Protein 3BL6 (pdb70)

Foldseek 3Di:
DAEEEEEEADCLLCVVVLVQFDPWDWDDDDNKIWIWGAFLNGTYIYIHQHFFLVSLLVRLLCCCVVPVHQEYEYEAAWAFLPVVADFLAKEKEAKEFAQPDDPCVVPDQHRDDPPDDRIFGADPVLSVLLVVLCVVVVGHYDYFYEYADRDQLAAVVSSVSSCVSPVGHGTYGGYPRSSRRSCVVVVHHYMYIWGYQHNSHNCRVVSNVVRRNSRSVSSVSSVSSSSNVD

Secondary structure (DSSP, 8-state):
--EEEEEESSHHHHHHHHTT-EEEEEEEETTEEEEEEEETTEEEEEEE--SSHHHHHHHHHHHHHHH--SEEEE-SEEEE-STT--TT-EEEEEEEEESS---GGGTPPTTPPTTS-SSEE--HHHHHHHHHHHHHTT--EEEEEEEE-SS---SHHHHHHHHHH-TTEEEEESSHHHHHHHHHHHT--EEEEEEEEE-SSTTHHHHHHHHHHHHHHHHHHHHHHHHTT-

Structure (mmCIF, N/CA/C/O backbone):
data_3BL6
#
_entry.id   3BL6
#
_cell.length_a   58.250
_cell.length_b   81.670
_cell.length_c   45.460
_cell.angle_alpha   90.000
_cell.angle_beta   90.000
_cell.angle_gamma   90.000
#
_symmetry.space_group_name_H-M   'P 21 21 2'
#
loop_
_entity.id
_entity.type
_entity.pdbx_description
1 polymer "5'-methylthioadenosine nucleosidase/S-adenosylhomocysteine nucleosidase"
2 non-polymer (1S)-1-(7-amino-1H-pyrazolo[4,3-d]pyrimidin-3-yl)-1,4-anhydro-D-ribitol
3 water water
#
loop_
_atom_site.group_PDB
_atom_site.id
_atom_site.type_symbol
_atom_site.label_atom_id
_atom_site.label_alt_id
_atom_site.label_comp_id
_atom_site.label_asym_id
_atom_site.label_entity_id
_atom_site.label_seq_id
_atom_site.pdbx_PDB_ins_code
_atom_site.Cartn_x
_atom_site.Cartn_y
_atom_site.Cartn_z
_atom_site.occupancy
_atom_site.B_iso_or_equiv
_atom_site.auth_seq_id
_atom_site.auth_comp_id
_atom_site.auth_asym_id
_atom_site.auth_atom_id
_atom_site.pdbx_PDB_model_num
ATOM 1 N N . ALA A 1 1 ? 16.959 -14.234 111.507 1.00 30.76 -1 ALA A N 1
ATOM 2 C CA . ALA A 1 1 ? 16.663 -15.469 110.803 1.00 30.35 -1 ALA A CA 1
ATOM 3 C C . ALA A 1 1 ? 16.578 -15.334 109.283 1.00 28.72 -1 ALA A C 1
ATOM 4 O O . ALA A 1 1 ? 17.276 -16.032 108.571 1.00 29.43 -1 ALA A O 1
ATOM 6 N N . MET A 1 2 ? 15.746 -14.435 108.774 1.00 26.64 0 MET A N 1
ATOM 7 C CA . MET A 1 2 ? 15.685 -14.265 107.329 1.00 24.45 0 MET A CA 1
ATOM 8 C C . MET A 1 2 ? 15.412 -12.837 106.857 1.00 22.17 0 MET A C 1
ATOM 9 O O . MET A 1 2 ? 14.436 -12.229 107.250 1.00 21.70 0 MET A O 1
ATOM 14 N N . MET A 1 3 ? 16.296 -12.312 106.017 1.00 18.22 1 MET A N 1
ATOM 15 C CA . MET A 1 3 ? 16.169 -10.950 105.529 1.00 15.72 1 MET A CA 1
ATOM 16 C C . MET A 1 3 ? 16.265 -10.911 104.016 1.00 15.85 1 MET A C 1
ATOM 17 O O . MET A 1 3 ? 17.225 -11.393 103.441 1.00 15.20 1 MET A O 1
ATOM 22 N N . ILE A 1 4 ? 15.261 -10.317 103.382 1.00 14.47 2 ILE A N 1
ATOM 23 C CA . ILE A 1 4 ? 15.178 -10.292 101.935 1.00 14.22 2 ILE A CA 1
ATOM 24 C C . ILE A 1 4 ? 15.349 -8.887 101.367 1.00 12.86 2 ILE A C 1
ATOM 25 O O . ILE A 1 4 ? 14.568 -7.996 101.657 1.00 12.14 2 ILE A O 1
ATOM 30 N N . GLY A 1 5 ? 16.384 -8.707 100.562 1.00 9.81 3 GLY A N 1
ATOM 31 C CA . GLY A 1 5 ? 16.588 -7.425 99.917 1.00 10.60 3 GLY A CA 1
ATOM 32 C C . GLY A 1 5 ? 15.879 -7.398 98.571 1.00 12.23 3 GLY A C 1
ATOM 33 O O . GLY A 1 5 ? 15.919 -8.379 97.813 1.00 10.76 3 GLY A O 1
ATOM 34 N N . ILE A 1 6 ? 15.220 -6.282 98.279 1.00 10.67 4 ILE A N 1
ATOM 35 C CA . ILE A 1 6 ? 14.546 -6.113 97.006 1.00 9.91 4 ILE A CA 1
ATOM 36 C C . ILE A 1 6 ? 15.022 -4.805 96.389 1.00 10.81 4 ILE A C 1
ATOM 37 O O . ILE A 1 6 ? 14.912 -3.761 97.005 1.00 13.08 4 ILE A O 1
ATOM 42 N N . ILE A 1 7 ? 15.579 -4.887 95.188 1.00 8.85 5 ILE A N 1
ATOM 43 C CA . ILE A 1 7 ? 16.145 -3.721 94.516 1.00 8.54 5 ILE A CA 1
ATOM 44 C C . I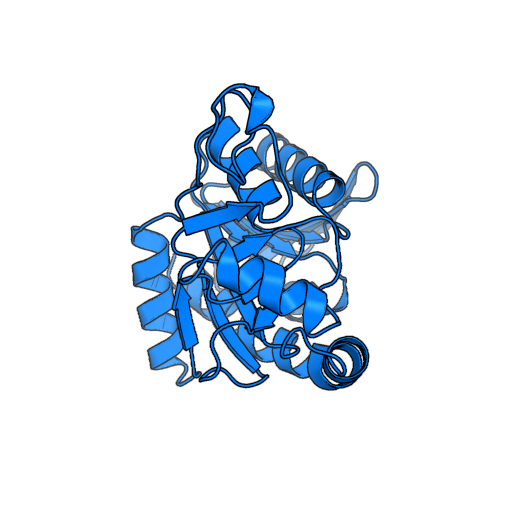LE A 1 7 ? 15.422 -3.443 93.202 1.00 10.41 5 ILE A C 1
ATOM 45 O O . ILE A 1 7 ? 15.274 -4.325 92.372 1.00 8.08 5 ILE A O 1
ATOM 50 N N . GLY A 1 8 ? 15.001 -2.195 93.030 1.00 8.08 6 GLY A N 1
ATOM 51 C CA . GLY A 1 8 ? 14.526 -1.703 91.754 1.00 9.11 6 GLY A CA 1
ATOM 52 C C . GLY A 1 8 ? 14.988 -0.274 91.503 1.00 8.24 6 GLY A C 1
ATOM 53 O O . GLY A 1 8 ? 15.299 0.447 92.440 1.00 10.26 6 GLY A O 1
ATOM 54 N N . ALA A 1 9 ? 15.033 0.118 90.236 1.00 7.98 7 ALA A N 1
ATOM 55 C CA . ALA A 1 9 ? 15.756 1.322 89.841 1.00 8.25 7 ALA A CA 1
ATOM 56 C C . ALA A 1 9 ? 14.945 2.571 90.132 1.00 10.77 7 ALA A C 1
ATOM 57 O O . ALA A 1 9 ? 15.472 3.566 90.609 1.00 11.57 7 ALA A O 1
ATOM 59 N N . MET A 1 10 ? 13.659 2.486 89.819 1.00 10.72 8 MET A N 1
ATOM 60 C CA . MET A 1 10 ? 12.792 3.641 89.711 1.00 13.68 8 MET A CA 1
ATOM 61 C C . MET A 1 10 ? 11.702 3.553 90.785 1.00 12.94 8 MET A C 1
ATOM 62 O O . MET A 1 10 ? 11.283 2.474 91.168 1.00 11.53 8 MET A O 1
ATOM 67 N N . GLU A 1 11 ? 11.255 4.705 91.262 1.00 12.01 9 GLU A N 1
ATOM 68 C CA . GLU A 1 11 ? 10.157 4.765 92.215 1.00 13.34 9 GLU A CA 1
ATOM 69 C C . GLU A 1 11 ? 8.942 3.952 91.771 1.00 12.54 9 GLU A C 1
ATOM 70 O O . GLU A 1 11 ? 8.337 3.242 92.567 1.00 11.64 9 GLU A O 1
ATOM 76 N N . GLU A 1 12 ? 8.586 4.084 90.500 1.00 12.64 10 GLU A N 1
ATOM 77 C CA . GLU A 1 12 ? 7.436 3.377 89.951 1.00 13.60 10 GLU A CA 1
ATOM 78 C C . GLU A 1 12 ? 7.590 1.864 90.040 1.00 12.52 10 GLU A C 1
ATOM 79 O O . GLU A 1 12 ? 6.599 1.144 90.111 1.00 12.81 10 GLU A O 1
ATOM 85 N N . GLU A 1 13 ? 8.832 1.386 90.047 1.00 12.63 11 GLU A N 1
ATOM 86 C CA . GLU A 1 13 ? 9.087 -0.044 90.117 1.00 12.09 11 GLU A CA 1
ATOM 87 C C . GLU A 1 13 ? 9.073 -0.602 91.538 1.00 12.52 11 GLU A C 1
ATOM 88 O O . GLU A 1 13 ? 8.947 -1.809 91.720 1.00 12.83 11 GLU A O 1
ATOM 94 N N . VAL A 1 14 ? 9.193 0.265 92.543 1.00 11.19 12 VAL A N 1
ATOM 95 C CA . VAL A 1 14 ? 9.197 -0.206 93.930 1.00 12.74 12 VAL A CA 1
ATOM 96 C C . VAL A 1 14 ? 8.013 0.270 94.769 1.00 12.07 12 VAL A C 1
ATOM 97 O O . VAL A 1 14 ? 7.802 -0.224 95.876 1.00 11.15 12 VAL A O 1
ATOM 101 N N . THR A 1 15 ? 7.233 1.208 94.239 1.00 10.34 13 THR A N 1
ATOM 102 C CA . THR A 1 15 ? 6.114 1.769 94.994 1.00 10.85 13 THR A CA 1
ATOM 103 C C . THR A 1 15 ? 5.014 0.781 95.393 1.00 10.50 13 THR A C 1
ATOM 104 O O . THR A 1 15 ? 4.469 0.870 96.502 1.00 11.68 13 THR A O 1
ATOM 108 N N . ILE A 1 16 ? 4.683 -0.163 94.557 1.00 9.53 14 ILE A N 1
ATOM 109 C CA . ILE A 1 16 ? 3.644 -1.131 94.897 1.00 10.43 14 ILE A CA 1
ATOM 110 C C . ILE A 1 16 ? 4.028 -1.949 96.130 1.00 11.21 14 ILE A C 1
ATOM 111 O O . ILE A 1 16 ? 3.225 -2.123 97.042 1.00 11.24 14 ILE A O 1
ATOM 116 N N . LEU A 1 17 ? 5.251 -2.467 96.081 1.00 10.59 15 LEU A N 1
ATOM 117 C CA . LEU A 1 17 ? 5.725 -3.285 97.197 1.00 11.05 15 LEU A CA 1
ATOM 118 C C . LEU A 1 17 ? 5.945 -2.454 98.452 1.00 11.27 15 LEU A C 1
ATOM 119 O O . LEU A 1 17 ? 5.678 -2.908 99.559 1.00 11.59 15 LEU A O 1
ATOM 124 N N . LYS A 1 18 ? 6.436 -1.233 98.277 1.00 9.44 16 LYS A N 1
ATOM 125 C CA . LYS A 1 18 ? 6.686 -0.362 99.414 1.00 9.39 16 LYS A CA 1
ATOM 126 C C . LYS A 1 18 ? 5.395 -0.083 100.173 1.00 11.92 16 LYS A C 1
ATOM 127 O O . LYS A 1 18 ? 5.380 -0.083 101.403 1.00 12.24 16 LYS A O 1
ATOM 133 N N . ASN A 1 19 ? 4.306 0.136 99.441 1.00 11.09 17 ASN A N 1
ATOM 134 C CA . ASN A 1 19 ? 3.028 0.425 100.079 1.00 12.50 17 ASN A CA 1
ATOM 135 C C . ASN A 1 19 ? 2.365 -0.794 100.708 1.00 14.84 17 ASN A C 1
ATOM 136 O O . ASN A 1 19 ? 1.307 -0.681 101.315 1.00 17.04 17 ASN A O 1
ATOM 141 N N . LYS A 1 20 ? 2.990 -1.959 100.580 1.00 13.80 18 LYS A N 1
ATOM 142 C CA . LYS A 1 20 ? 2.434 -3.167 101.173 1.00 14.23 18 LYS A CA 1
ATOM 143 C C . LYS A 1 20 ? 3.177 -3.543 102.456 1.00 15.61 18 LYS A C 1
ATOM 144 O O . LYS A 1 20 ? 2.794 -4.473 103.163 1.00 16.53 18 LYS A O 1
ATOM 150 N N . LEU A 1 21 ? 4.232 -2.800 102.767 1.00 14.51 19 LEU A N 1
ATOM 151 C CA . LEU A 1 21 ? 5.017 -3.060 103.970 1.00 14.22 19 LEU A CA 1
ATOM 152 C C . LEU A 1 21 ? 4.329 -2.566 105.237 1.00 15.26 19 LEU A C 1
ATOM 153 O O . LEU A 1 21 ? 3.598 -1.580 105.212 1.00 16.64 19 LEU A O 1
ATOM 158 N N . THR A 1 22 ? 4.561 -3.269 106.342 1.00 16.99 20 THR A N 1
ATOM 159 C CA . THR A 1 22 ? 4.058 -2.840 107.638 1.00 16.02 20 THR A CA 1
ATOM 160 C C . THR A 1 22 ? 5.367 -2.590 108.388 1.00 15.92 20 THR A C 1
ATOM 161 O O . THR A 1 22 ? 6.418 -3.057 107.956 1.00 15.94 20 THR A O 1
ATOM 165 N N . GLN A 1 23 ? 5.330 -1.862 109.488 1.00 15.42 21 GLN A N 1
ATOM 166 C CA . GLN A 1 23 ? 6.560 -1.548 110.208 1.00 16.49 21 GLN A CA 1
ATOM 167 C C . GLN A 1 23 ? 7.536 -0.731 109.363 1.00 16.44 21 GLN A C 1
ATOM 168 O O . GLN A 1 23 ? 8.743 -0.829 109.526 1.00 15.33 21 GLN A O 1
ATOM 174 N N . LEU A 1 24 ? 6.995 0.078 108.469 1.00 17.97 22 LEU A N 1
ATOM 175 C CA . LEU A 1 24 ? 7.807 0.815 107.520 1.00 18.09 22 LEU A CA 1
ATOM 176 C C . LEU A 1 24 ? 8.720 1.844 108.163 1.00 18.34 22 LEU A C 1
ATOM 177 O O . LEU A 1 24 ? 8.290 2.627 108.995 1.00 19.54 22 LEU A O 1
ATOM 182 N N . SER A 1 25 ? 9.977 1.848 107.729 1.00 16.02 23 SER A N 1
ATOM 183 C CA . SER A 1 25 ? 10.963 2.951 108.069 0.50 13.45 23 SER A CA 1
ATOM 184 C C . SER A 1 25 ? 11.688 3.303 106.831 1.00 15.65 23 SER A C 1
ATOM 185 O O . SER A 1 25 ? 12.173 2.417 106.135 1.00 15.04 23 SER A O 1
ATOM 188 N N . GLU A 1 26 ? 11.978 4.521 106.655 1.00 16.14 24 GLU A N 1
ATOM 189 C CA . GLU A 1 26 ? 12.770 4.982 105.519 1.00 17.49 24 GLU A CA 1
ATOM 190 C C . GLU A 1 26 ? 14.153 5.471 105.937 1.00 17.60 24 GLU A C 1
ATOM 191 O O . GLU A 1 26 ? 14.292 6.278 106.865 1.00 15.06 24 GLU A O 1
ATOM 197 N N . ILE A 1 27 ? 15.170 4.979 105.235 1.00 14.61 25 ILE A N 1
ATOM 198 C CA . ILE A 1 27 ? 16.561 5.335 105.498 1.00 16.71 25 ILE A CA 1
ATOM 199 C C . ILE A 1 27 ? 17.180 5.836 104.199 1.00 15.85 25 ILE A C 1
ATOM 200 O O . ILE A 1 27 ? 16.894 5.296 103.133 1.00 14.69 25 ILE A O 1
ATOM 205 N N . SER A 1 28 ? 18.023 6.859 104.291 1.00 17.68 26 SER A N 1
ATOM 206 C CA . SER A 1 28 ? 18.688 7.419 103.114 1.00 19.06 26 SER A CA 1
ATOM 207 C C . SER A 1 28 ? 20.194 7.497 103.300 1.00 18.12 26 SER A C 1
ATOM 208 O O . SER A 1 28 ? 20.680 7.982 104.318 1.00 18.22 26 SER A O 1
ATOM 211 N N . VAL A 1 29 ? 20.925 7.008 102.305 1.00 19.09 27 VAL A N 1
ATOM 212 C CA . VAL A 1 29 ? 22.455 7.033 102.398 1.00 19.14 27 VAL A CA 1
ATOM 213 C C . VAL A 1 29 ? 22.819 7.321 100.950 1.00 19.86 27 VAL A C 1
ATOM 214 O O . VAL A 1 29 ? 22.392 6.601 100.042 1.00 17.39 27 VAL A O 1
ATOM 218 N N . ALA A 1 30 ? 23.598 8.378 100.740 1.00 20.02 28 ALA A N 1
ATOM 219 C CA . ALA A 1 30 ? 23.982 8.789 99.394 1.00 20.61 28 ALA A CA 1
ATOM 220 C C . ALA A 1 30 ? 22.608 9.155 98.566 1.00 21.09 28 ALA A C 1
ATOM 221 O O . ALA A 1 30 ? 21.845 9.998 99.028 1.00 22.71 28 ALA A O 1
ATOM 223 N N . HIS A 1 31 ? 22.342 8.519 97.433 1.00 20.70 29 HIS A N 1
ATOM 224 C CA . HIS A 1 31 ? 21.099 8.810 96.718 1.00 18.84 29 HIS A CA 1
ATOM 225 C C . HIS A 1 31 ? 20.175 7.613 96.881 1.00 18.84 29 HIS A C 1
ATOM 226 O O . HIS A 1 31 ? 19.064 7.586 96.347 1.00 17.50 29 HIS A O 1
ATOM 228 N N . VAL A 1 32 ? 20.636 6.624 97.637 1.00 14.81 30 VAL A N 1
ATOM 229 C CA . VAL A 1 32 ? 19.864 5.407 97.844 1.00 13.85 30 VAL A CA 1
ATOM 230 C C . VAL A 1 32 ? 18.770 5.567 98.898 1.00 12.58 30 VAL A C 1
ATOM 231 O O . VAL A 1 32 ? 18.997 6.137 99.959 1.00 12.48 30 VAL A O 1
ATOM 235 N N . LYS A 1 33 ? 17.579 5.062 98.591 1.00 14.68 31 LYS A N 1
ATOM 236 C CA . LYS A 1 33 ? 16.476 5.117 99.537 1.00 13.68 31 LYS A CA 1
ATOM 237 C C . LYS A 1 33 ? 16.184 3.691 99.972 1.00 13.96 31 LYS A C 1
ATOM 238 O O . LYS A 1 33 ? 16.031 2.805 99.135 1.00 15.38 31 LYS A O 1
ATOM 240 N N . PHE A 1 34 ? 16.137 3.464 101.280 1.00 13.26 32 PHE A N 1
ATOM 241 C CA . PHE A 1 34 ? 15.833 2.142 101.795 1.00 13.30 32 PHE A CA 1
ATOM 242 C C . PHE A 1 34 ? 14.519 2.208 102.564 1.00 12.48 32 PHE A C 1
ATOM 243 O O . PHE A 1 34 ? 14.246 3.185 103.260 1.00 14.53 32 PHE A O 1
ATOM 251 N N . TYR A 1 35 ? 13.710 1.166 102.426 1.00 12.51 33 TYR A N 1
ATOM 252 C CA . TYR A 1 35 ? 12.443 1.067 103.140 1.00 12.36 33 TYR A CA 1
ATOM 253 C C . TYR A 1 35 ? 12.476 -0.289 103.822 1.00 13.36 33 TYR A C 1
ATOM 254 O O . TYR A 1 35 ? 12.389 -1.318 103.153 1.00 12.67 33 TYR A O 1
ATOM 263 N N . THR A 1 36 ? 12.630 -0.294 105.143 1.00 11.99 34 THR A N 1
ATOM 264 C CA . THR A 1 36 ? 12.670 -1.541 105.897 1.00 13.32 34 THR A CA 1
ATOM 265 C C . THR A 1 36 ? 11.266 -1.849 106.411 1.00 13.43 34 THR A C 1
ATOM 266 O O . THR A 1 36 ? 10.477 -0.941 106.669 1.00 13.28 34 THR A O 1
ATOM 270 N N . GLY A 1 37 ? 10.955 -3.129 106.570 1.00 13.09 35 GLY A N 1
ATOM 271 C CA . GLY A 1 37 ? 9.641 -3.490 107.054 1.00 12.92 35 GLY A CA 1
ATOM 272 C C . GLY A 1 37 ? 9.327 -4.956 106.868 1.00 14.18 35 GLY A C 1
ATOM 273 O O . GLY A 1 37 ? 10.225 -5.778 106.663 1.00 14.40 35 GLY A O 1
ATOM 274 N N . ILE A 1 38 ? 8.039 -5.282 106.934 1.00 13.40 36 ILE A N 1
ATOM 275 C CA . ILE A 1 38 ? 7.589 -6.657 106.790 1.00 13.11 36 ILE A CA 1
ATOM 276 C C . ILE A 1 38 ? 6.694 -6.816 105.564 1.00 12.71 36 ILE A C 1
ATOM 277 O O . ILE A 1 38 ? 5.825 -5.982 105.306 1.00 13.96 36 ILE A O 1
ATOM 282 N N . LEU A 1 39 ? 6.911 -7.892 104.816 1.00 12.61 37 LEU A N 1
ATOM 283 C CA . LEU A 1 39 ? 6.110 -8.182 103.630 1.00 13.27 37 LEU A CA 1
ATOM 284 C C . LEU A 1 39 ? 5.736 -9.658 103.684 1.00 14.85 37 LEU A C 1
ATOM 285 O O . LEU A 1 39 ? 6.611 -10.524 103.708 1.00 14.27 37 LEU A O 1
ATOM 290 N N . LYS A 1 40 ? 4.438 -9.942 103.711 1.00 16.19 38 LYS A N 1
ATOM 291 C CA . LYS A 1 40 ? 3.961 -11.319 103.780 1.00 18.70 38 LYS A CA 1
ATOM 292 C C . LYS A 1 40 ? 4.661 -12.069 104.914 1.00 17.43 38 LYS A C 1
ATOM 293 O O . LYS A 1 40 ? 5.154 -13.182 104.723 1.00 16.64 38 LYS A O 1
ATOM 299 N N . ASP A 1 41 ? 4.716 -11.443 106.086 1.00 18.86 39 ASP A N 1
ATOM 300 C CA . ASP A 1 41 ? 5.336 -12.043 107.264 1.00 20.95 39 ASP A CA 1
ATOM 301 C C . ASP A 1 41 ? 6.830 -12.326 107.082 1.00 21.07 39 ASP A C 1
ATOM 302 O O . ASP A 1 41 ? 7.354 -13.264 107.679 1.00 20.82 39 ASP A O 1
ATOM 307 N N . ARG A 1 42 ? 7.510 -11.524 106.263 1.00 18.94 40 ARG A N 1
ATOM 308 C CA . ARG A 1 42 ? 8.943 -11.702 106.029 1.00 17.76 40 ARG A CA 1
ATOM 309 C C . ARG A 1 42 ? 9.632 -10.351 106.136 1.00 15.24 40 ARG A C 1
ATOM 310 O O . ARG A 1 42 ? 9.088 -9.333 105.714 1.00 13.91 40 ARG A O 1
ATOM 318 N N . GLU A 1 43 ? 10.839 -10.346 106.698 1.00 14.60 41 GLU A N 1
ATOM 319 C CA . GLU A 1 43 ? 11.603 -9.114 106.818 1.00 14.41 41 GLU A CA 1
ATOM 320 C C . GLU A 1 43 ? 12.188 -8.791 105.455 1.00 14.89 41 GLU A C 1
ATOM 321 O O . GLU A 1 43 ? 12.770 -9.662 104.794 1.00 14.83 41 GLU A O 1
ATOM 327 N N . VAL A 1 44 ? 12.053 -7.539 105.045 1.00 10.81 42 VAL A N 1
ATOM 328 C CA . VAL A 1 44 ? 12.587 -7.113 103.764 1.00 12.61 42 VAL A CA 1
ATOM 329 C C . VAL A 1 44 ? 13.097 -5.685 103.852 1.00 11.31 42 VAL A C 1
ATOM 330 O O . VAL A 1 44 ? 12.754 -4.937 104.765 1.00 11.74 42 VAL A O 1
ATOM 334 N N . VAL A 1 45 ? 13.942 -5.328 102.900 1.00 11.66 43 VAL A N 1
ATOM 335 C CA . VAL A 1 45 ? 14.442 -3.976 102.798 1.00 12.67 43 VAL A CA 1
ATOM 336 C C . VAL A 1 45 ? 14.317 -3.699 101.312 1.00 12.64 43 VAL A C 1
ATOM 337 O O . VAL A 1 45 ? 14.983 -4.340 100.497 1.00 10.71 43 VAL A O 1
ATOM 341 N N . ILE A 1 46 ? 13.482 -2.843 100.976 1.00 12.84 44 ILE A N 1
ATOM 342 C CA . ILE A 1 46 ? 13.282 -2.441 99.594 1.00 14.02 44 ILE A CA 1
ATOM 343 C C . ILE A 1 46 ? 14.194 -1.251 99.341 1.00 12.92 44 ILE A C 1
ATOM 344 O O . ILE A 1 46 ? 14.228 -0.289 100.117 1.00 12.95 44 ILE A O 1
ATOM 349 N N . THR A 1 47 ? 14.855 -1.397 98.162 1.00 13.27 45 THR A N 1
ATOM 350 C CA . THR A 1 47 ? 15.846 -0.414 97.759 1.00 12.52 45 THR A CA 1
ATOM 351 C C . THR A 1 47 ? 15.595 0.207 96.385 1.00 12.27 45 THR A C 1
ATOM 352 O O . THR A 1 47 ? 15.428 -0.505 95.401 1.00 10.87 45 THR A O 1
ATOM 356 N N . GLN A 1 48 ? 15.576 1.534 96.321 1.00 10.45 46 GLN A N 1
ATOM 357 C CA . GLN A 1 48 ? 15.418 2.224 95.046 1.00 11.90 46 GLN A CA 1
ATOM 358 C C . GLN A 1 48 ? 16.856 2.591 94.694 1.00 12.91 46 GLN A C 1
ATOM 359 O O . GLN A 1 48 ? 17.463 3.452 95.336 1.00 12.84 46 GLN A O 1
ATOM 365 N N . SER A 1 49 ? 17.395 1.936 93.672 1.00 9.89 47 SER A N 1
ATOM 366 C CA . SER A 1 49 ? 18.794 2.114 93.290 1.00 9.76 47 SER A CA 1
ATOM 367 C C . SER A 1 49 ? 19.219 3.218 92.333 1.00 8.84 47 SER A C 1
ATOM 368 O O . SER A 1 49 ? 20.370 3.656 92.373 1.00 10.99 47 SER A O 1
ATOM 371 N N . GLY A 1 50 ? 18.317 3.665 91.473 1.00 8.51 48 GLY A N 1
ATOM 372 C CA . GLY A 1 50 ? 18.722 4.635 90.480 1.00 8.92 48 GLY A CA 1
ATOM 373 C C . GLY A 1 50 ? 19.039 3.749 89.287 1.00 9.23 48 GLY A C 1
ATOM 374 O O . GLY A 1 50 ? 19.107 2.517 89.432 1.00 8.08 48 GLY A O 1
ATOM 375 N N . ILE A 1 51 ? 19.259 4.352 88.123 1.00 8.37 49 ILE A N 1
ATOM 376 C CA . ILE A 1 51 ? 19.508 3.599 86.893 1.00 7.94 49 ILE A CA 1
ATOM 377 C C . ILE A 1 51 ? 20.971 3.368 86.518 1.00 9.46 49 ILE A C 1
ATOM 378 O O . ILE A 1 51 ? 21.841 4.187 86.828 1.00 8.02 49 ILE A O 1
ATOM 383 N N . GLY A 1 52 ? 21.229 2.243 85.849 1.00 7.21 50 GLY 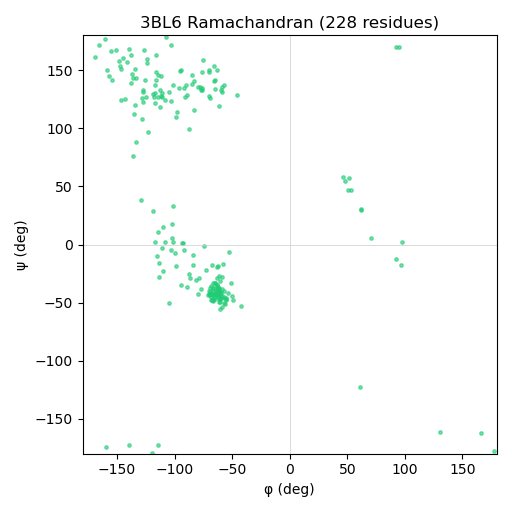A N 1
ATOM 384 C CA . GLY A 1 52 ? 22.576 1.927 85.402 1.00 6.98 50 GLY A CA 1
ATOM 385 C C . GLY A 1 52 ? 23.457 1.097 86.321 1.00 6.77 50 GLY A C 1
ATOM 386 O O . GLY A 1 52 ? 23.144 0.886 87.496 1.00 6.52 50 GLY A O 1
ATOM 387 N N . LYS A 1 53 ? 24.591 0.661 85.777 1.00 6.26 51 LYS A N 1
ATOM 388 C CA . LYS A 1 53 ? 25.540 -0.193 86.486 1.00 5.82 51 LYS A CA 1
ATOM 389 C C . LYS A 1 53 ? 26.077 0.334 87.809 1.00 5.61 51 LYS A C 1
ATOM 390 O O . LYS A 1 53 ? 26.051 -0.367 88.823 1.00 6.21 51 LYS A O 1
ATOM 396 N N . VAL A 1 54 ? 26.577 1.564 87.795 1.00 3.25 52 VAL A N 1
ATOM 397 C CA . VAL A 1 54 ? 27.167 2.134 88.998 1.00 4.14 52 VAL A CA 1
ATOM 398 C C . VAL A 1 54 ? 26.131 2.415 90.083 1.00 4.95 52 VAL A C 1
ATOM 399 O O . VAL A 1 54 ? 26.372 2.118 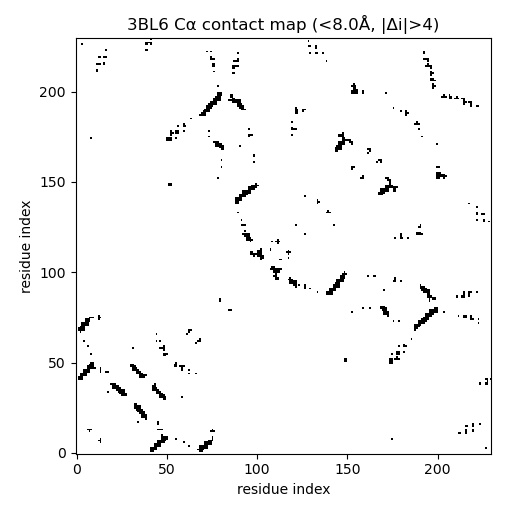91.258 1.00 6.26 52 VAL A O 1
ATOM 403 N N . ASN A 1 55 ? 24.976 2.966 89.715 1.00 5.68 53 ASN A N 1
ATOM 404 C CA . ASN A 1 55 ? 23.958 3.223 90.735 1.00 6.35 53 ASN A CA 1
ATOM 405 C C . ASN A 1 55 ? 23.530 1.900 91.368 1.00 7.25 53 ASN A C 1
ATOM 406 O O . ASN A 1 55 ? 23.346 1.815 92.587 1.00 6.92 53 ASN A O 1
ATOM 411 N N . ALA A 1 56 ? 23.393 0.867 90.541 1.00 5.86 54 ALA A N 1
ATOM 412 C CA . ALA A 1 56 ? 23.001 -0.456 91.033 1.00 7.30 54 ALA A CA 1
ATOM 413 C C . ALA A 1 56 ? 24.061 -1.036 91.960 1.00 7.44 54 ALA A C 1
ATOM 414 O O . ALA A 1 56 ? 23.731 -1.617 92.990 1.00 7.30 54 ALA A O 1
ATOM 416 N N . ALA A 1 57 ? 25.332 -0.885 91.590 1.00 7.63 55 ALA A N 1
ATOM 417 C CA . ALA A 1 57 ? 26.433 -1.401 92.405 1.00 7.97 55 ALA A CA 1
ATOM 418 C C . ALA A 1 57 ? 26.509 -0.694 93.755 1.00 8.52 55 ALA A C 1
ATOM 419 O O . ALA A 1 57 ? 26.682 -1.333 94.789 1.00 7.44 55 ALA A O 1
ATOM 421 N N . ILE A 1 58 ? 26.403 0.557 93.753 1.00 7.27 56 ILE A N 1
ATOM 422 C CA . ILE A 1 58 ? 26.415 1.340 94.980 1.00 7.88 56 ILE A CA 1
ATOM 423 C C . ILE A 1 58 ? 25.277 0.882 95.884 1.00 7.29 56 ILE A C 1
ATOM 424 O O . ILE A 1 58 ? 25.484 0.606 97.064 1.00 6.51 56 ILE A O 1
ATOM 429 N N . SER A 1 59 ? 24.092 0.883 95.340 1.00 5.96 57 SER A N 1
ATOM 430 C CA . SER A 1 59 ? 22.915 0.468 96.100 1.00 6.76 57 SER A CA 1
ATOM 431 C C . SER A 1 59 ? 23.033 -0.943 96.652 1.00 4.61 57 SER A C 1
ATOM 432 O O . SER A 1 59 ? 22.708 -1.190 97.812 1.00 6.15 57 SER A O 1
ATOM 435 N N . THR A 1 60 ? 23.495 -1.877 95.831 1.00 4.47 58 THR A N 1
ATOM 436 C CA . THR A 1 60 ? 23.631 -3.255 96.300 1.00 6.71 58 THR A CA 1
ATOM 437 C C . THR A 1 60 ? 24.713 -3.386 97.378 1.00 7.39 58 THR A C 1
ATOM 438 O O . THR A 1 60 ? 24.535 -4.112 98.349 1.00 7.02 58 THR A O 1
ATOM 442 N N . THR A 1 61 ? 25.823 -2.675 97.207 1.00 7.23 59 THR A N 1
ATOM 443 C CA . THR A 1 61 ? 26.911 -2.709 98.179 1.00 6.85 59 THR A CA 1
ATOM 444 C C . THR A 1 61 ? 26.407 -2.215 99.544 1.00 8.69 59 THR A C 1
ATOM 445 O O . THR A 1 61 ? 26.658 -2.847 100.572 1.00 9.35 59 THR A O 1
ATOM 449 N N . LEU A 1 62 ? 25.783 -0.957 99.778 1.00 8.53 60 LEU A N 1
ATOM 450 C CA . LEU A 1 62 ? 25.118 -0.550 101.010 1.00 9.67 60 LEU A CA 1
ATOM 451 C C . LEU A 1 62 ? 24.027 -1.539 101.402 1.00 9.55 60 LEU A C 1
ATOM 452 O O . LEU A 1 62 ? 23.815 -1.886 102.587 1.00 13.00 60 LEU A O 1
ATOM 457 N N . LEU A 1 63 ? 23.190 -1.971 100.562 1.00 8.16 61 LEU A N 1
ATOM 458 C CA . LEU A 1 63 ? 22.146 -2.860 101.062 1.00 8.04 61 LEU A CA 1
ATOM 459 C C . LEU A 1 63 ? 22.766 -4.059 101.786 1.00 9.82 61 LEU A C 1
ATOM 460 O O . LEU A 1 63 ? 22.340 -4.432 102.882 1.00 8.46 61 LEU A O 1
ATOM 465 N N . ILE A 1 64 ? 23.776 -4.669 101.171 1.00 7.81 62 ILE A N 1
ATOM 466 C CA . ILE A 1 64 ? 24.426 -5.828 101.777 1.00 8.38 62 ILE A CA 1
ATOM 467 C C . ILE A 1 64 ? 25.185 -5.439 103.044 1.00 10.76 62 ILE A C 1
ATOM 468 O O . ILE A 1 64 ? 25.050 -6.085 104.087 1.00 13.22 62 ILE A O 1
ATOM 473 N N . ASN A 1 65 ? 25.864 -4.311 102.936 1.00 12.55 63 ASN A N 1
ATOM 474 C CA . ASN A 1 65 ? 26.797 -3.969 104.004 1.00 16.43 63 ASN A CA 1
ATOM 475 C C . ASN A 1 65 ? 26.087 -3.395 105.226 1.00 17.70 63 ASN A C 1
ATOM 476 O O . ASN A 1 65 ? 26.349 -3.719 106.381 1.00 19.02 63 ASN A O 1
ATOM 481 N N . LYS A 1 66 ? 24.868 -2.707 105.024 1.00 14.11 64 LYS A N 1
ATOM 482 C CA . LYS A 1 66 ? 24.034 -2.191 106.111 1.00 13.07 64 LYS A CA 1
ATOM 483 C C . LYS A 1 66 ? 22.982 -3.148 106.669 1.00 13.46 64 LYS A C 1
ATOM 484 O O . LYS A 1 66 ? 22.729 -3.161 107.874 1.00 14.40 64 LYS A O 1
ATOM 490 N N . PHE A 1 67 ? 22.375 -3.955 105.808 1.00 10.14 65 PHE A N 1
ATOM 491 C CA . PHE A 1 67 ? 21.304 -4.831 106.260 1.00 11.45 65 PHE A CA 1
ATOM 492 C C . PHE A 1 67 ? 21.538 -6.337 106.289 1.00 12.51 65 PHE A C 1
ATOM 493 O O . PHE A 1 67 ? 20.663 -7.086 106.729 1.00 14.32 65 PHE A O 1
ATOM 501 N N . LYS A 1 68 ? 22.703 -6.781 105.830 1.00 12.65 66 LYS A N 1
ATOM 502 C CA . LYS A 1 68 ? 23.041 -8.213 105.839 1.00 13.83 66 LYS A CA 1
ATOM 503 C C . LYS A 1 68 ? 21.922 -9.117 105.308 1.00 14.23 66 LYS A C 1
ATOM 504 O O . LYS A 1 68 ? 21.460 -10.031 106.004 1.00 14.15 66 LYS A O 1
ATOM 510 N N . PRO A 1 69 ? 21.477 -8.892 104.063 1.00 12.55 67 PRO A N 1
ATOM 511 C CA . PRO A 1 69 ? 20.409 -9.730 103.515 1.00 12.09 67 PRO A CA 1
ATOM 512 C C . PRO A 1 69 ? 20.863 -11.156 103.218 1.00 12.19 67 PRO A C 1
ATOM 513 O O . PRO A 1 69 ? 22.032 -11.394 102.903 1.00 12.92 67 PRO A O 1
ATOM 517 N N . ASP A 1 70 ? 19.929 -12.098 103.315 1.00 11.78 68 ASP A N 1
ATOM 518 C CA . ASP A 1 70 ? 20.216 -13.501 103.046 1.00 11.51 68 ASP A CA 1
ATOM 519 C C . ASP A 1 70 ? 20.060 -13.802 101.561 1.00 12.20 68 ASP A C 1
ATOM 520 O O . ASP A 1 70 ? 20.725 -14.688 101.017 1.00 11.85 68 ASP A O 1
ATOM 525 N N . VAL A 1 71 ? 19.188 -13.039 100.912 1.00 10.57 69 VAL A N 1
ATOM 526 C CA . VAL A 1 71 ? 18.928 -13.180 99.489 1.00 11.19 69 VAL A CA 1
ATOM 527 C C . VAL A 1 71 ? 18.588 -11.803 98.937 1.00 10.07 69 VAL A C 1
ATOM 528 O O . VAL A 1 71 ? 18.115 -10.930 99.669 1.00 9.66 69 VAL A O 1
ATOM 532 N N . ILE A 1 72 ? 18.839 -11.614 97.650 1.00 8.82 70 ILE A N 1
ATOM 533 C CA . ILE A 1 72 ? 18.525 -10.352 96.996 1.00 7.09 70 ILE A CA 1
ATOM 534 C C . ILE A 1 72 ? 17.687 -10.614 95.745 1.00 7.25 70 ILE A C 1
ATOM 535 O O . ILE A 1 72 ? 17.991 -11.508 94.954 1.00 7.86 70 ILE A O 1
ATOM 540 N N . ILE A 1 73 ? 16.613 -9.845 95.592 1.00 6.77 71 ILE A N 1
ATOM 541 C CA . ILE A 1 73 ? 15.725 -9.967 94.439 1.00 7.08 71 ILE A CA 1
ATOM 542 C C . ILE A 1 73 ? 15.755 -8.641 93.685 1.00 7.17 71 ILE A C 1
ATOM 543 O O . ILE A 1 73 ? 15.540 -7.588 94.278 1.00 6.71 71 ILE A O 1
ATOM 548 N N . ASN A 1 74 ? 16.040 -8.696 92.387 1.00 7.03 72 ASN A N 1
ATOM 549 C CA . ASN A 1 74 ? 16.071 -7.495 91.549 1.00 7.77 72 ASN A CA 1
ATOM 550 C C . ASN A 1 74 ? 14.785 -7.463 90.730 1.00 7.06 72 ASN A C 1
ATOM 551 O O . ASN A 1 74 ? 14.484 -8.414 90.014 1.00 7.96 72 ASN A O 1
ATOM 556 N N . THR A 1 75 ? 14.021 -6.382 90.836 1.00 7.65 73 THR A N 1
ATOM 557 C CA . THR A 1 75 ? 12.793 -6.287 90.061 1.00 10.31 73 THR A CA 1
ATOM 558 C C . THR A 1 75 ? 12.867 -5.066 89.141 1.00 8.51 73 THR A C 1
ATOM 559 O O . THR A 1 75 ? 13.881 -4.378 89.116 1.00 10.77 73 THR A O 1
ATOM 563 N N . GLY A 1 76 ? 11.819 -4.824 88.362 1.00 9.46 74 GLY A N 1
ATOM 564 C CA . GLY A 1 76 ? 11.824 -3.702 87.439 1.00 9.87 74 GLY A CA 1
ATOM 565 C C . GLY A 1 76 ? 11.411 -4.148 86.046 1.00 8.54 74 GLY A C 1
ATOM 566 O O . GLY A 1 76 ? 10.824 -5.212 85.895 1.00 7.49 74 GLY A O 1
ATOM 567 N N . SER A 1 77 ? 11.719 -3.348 85.026 1.00 8.88 75 SER A N 1
ATOM 568 C CA . SER A 1 77 ? 11.351 -3.696 83.654 1.00 9.56 75 SER A CA 1
ATOM 569 C C . SER A 1 77 ? 12.558 -4.128 82.821 1.00 10.24 75 SER A C 1
ATOM 570 O O . SER A 1 77 ? 13.685 -4.130 83.303 1.00 10.72 75 SER A O 1
ATOM 573 N N . ALA A 1 78 ? 12.309 -4.494 81.567 1.00 9.46 76 ALA A N 1
ATOM 574 C CA . ALA A 1 78 ? 13.371 -4.899 80.656 1.00 7.16 76 ALA A CA 1
ATOM 575 C C . ALA A 1 78 ? 12.802 -4.983 79.243 1.00 7.77 76 ALA A C 1
ATOM 576 O O . ALA A 1 78 ? 11.588 -5.059 79.064 1.00 7.03 76 ALA A O 1
ATOM 578 N N . GLY A 1 79 ? 13.687 -4.965 78.248 1.00 6.35 77 GLY A N 1
ATOM 579 C CA . GLY A 1 79 ? 13.256 -5.070 76.865 1.00 7.44 77 GLY A CA 1
ATOM 580 C C . GLY A 1 79 ? 13.369 -6.522 76.433 1.00 6.69 77 GLY A C 1
ATOM 581 O O . GLY A 1 79 ? 14.375 -7.173 76.700 1.00 8.45 77 GLY A O 1
ATOM 582 N N . ALA A 1 80 ? 12.342 -7.038 75.769 1.00 5.74 78 ALA A N 1
ATOM 583 C CA . ALA A 1 80 ? 12.354 -8.428 75.329 1.00 6.26 78 ALA A CA 1
ATOM 584 C C . ALA A 1 80 ? 13.193 -8.644 74.075 1.00 7.78 78 ALA A C 1
ATOM 585 O O . ALA A 1 80 ? 13.119 -7.856 73.130 1.00 10.06 78 ALA A O 1
ATOM 587 N N . LEU A 1 81 ? 13.994 -9.711 74.083 1.00 7.02 79 LEU A N 1
ATOM 588 C CA . LEU A 1 81 ? 14.825 -10.079 72.941 1.00 8.35 79 LEU A CA 1
ATOM 589 C C . LEU A 1 81 ? 14.248 -11.371 72.340 1.00 11.66 79 LEU A C 1
ATOM 590 O O . LEU A 1 81 ? 14.473 -11.680 71.168 1.00 13.78 79 LEU A O 1
ATOM 595 N N . ASP A 1 82 ? 13.514 -12.124 73.160 1.00 12.65 80 ASP A N 1
ATOM 596 C CA . ASP A 1 82 ? 12.869 -13.364 72.715 1.00 12.50 80 ASP A CA 1
ATOM 597 C C . ASP A 1 82 ? 11.549 -12.945 72.056 1.00 12.78 80 ASP A C 1
ATOM 598 O O . ASP A 1 82 ? 10.674 -12.408 72.723 1.00 11.01 80 ASP A O 1
ATOM 603 N N . GLU A 1 83 ? 11.402 -13.194 70.757 1.00 12.99 81 GLU A N 1
ATOM 604 C CA . GLU A 1 83 ? 10.188 -12.799 70.039 1.00 14.31 81 GLU A CA 1
ATOM 605 C C . GLU A 1 83 ? 8.853 -13.346 70.548 1.00 13.65 81 GLU A C 1
ATOM 606 O O . GLU A 1 83 ? 7.799 -12.806 70.210 1.00 14.01 81 GLU A O 1
ATOM 612 N N . SER A 1 84 ? 8.882 -14.387 71.373 1.00 13.18 82 SER A N 1
ATOM 613 C CA . SER A 1 84 ? 7.632 -14.951 71.882 1.00 13.46 82 SER A CA 1
ATOM 614 C C . SER A 1 84 ? 7.110 -14.201 73.103 1.00 13.36 82 SER A C 1
ATOM 615 O O . SER A 1 84 ? 5.990 -14.439 73.549 1.00 13.50 82 SER A O 1
ATOM 618 N N . LEU A 1 85 ? 7.917 -13.286 73.636 1.00 12.26 83 LEU A N 1
ATOM 619 C CA . LEU A 1 85 ? 7.521 -12.517 74.814 1.00 12.48 83 LEU A CA 1
ATOM 620 C C . LEU A 1 85 ? 6.687 -11.282 74.486 1.00 12.76 83 LEU A C 1
ATOM 621 O O . LEU A 1 85 ? 6.897 -10.639 73.461 1.00 14.09 83 LEU A O 1
ATOM 626 N N . ASN A 1 86 ? 5.749 -10.955 75.375 1.00 10.75 84 ASN A N 1
ATOM 627 C CA . ASN A 1 86 ? 4.871 -9.801 75.206 1.00 10.54 84 ASN A CA 1
ATOM 628 C C . ASN A 1 86 ? 4.988 -8.879 76.419 1.00 10.12 84 ASN A C 1
ATOM 629 O O . ASN A 1 86 ? 5.413 -9.310 77.486 1.00 10.41 84 ASN A O 1
ATOM 634 N N . VAL A 1 87 ? 4.607 -7.614 76.261 1.00 9.64 85 VAL A N 1
ATOM 635 C CA . VAL A 1 87 ? 4.689 -6.679 77.376 1.00 11.46 85 VAL A CA 1
ATOM 636 C C . VAL A 1 87 ? 3.889 -7.219 78.556 1.00 11.72 85 VAL A C 1
ATOM 637 O O . VAL A 1 87 ? 2.787 -7.760 78.391 1.00 12.55 85 VAL A O 1
ATOM 641 N N . GLY A 1 88 ? 4.464 -7.095 79.746 1.00 9.60 86 GLY A N 1
ATOM 642 C CA . GLY A 1 88 ? 3.799 -7.587 80.936 1.00 8.25 86 GLY A CA 1
ATOM 643 C C . GLY A 1 88 ? 4.272 -8.975 81.337 1.00 9.36 86 GLY A C 1
ATOM 644 O O . GLY A 1 88 ? 4.056 -9.389 82.473 1.00 8.79 86 GLY A O 1
ATOM 645 N N . ASP A 1 89 ? 4.908 -9.699 80.418 1.00 7.05 87 ASP A N 1
ATOM 646 C CA . ASP A 1 89 ? 5.393 -11.045 80.725 1.00 7.95 87 ASP A CA 1
ATOM 647 C C . ASP A 1 89 ? 6.483 -10.950 81.784 1.00 7.73 87 ASP A C 1
ATOM 648 O O . ASP A 1 89 ? 7.300 -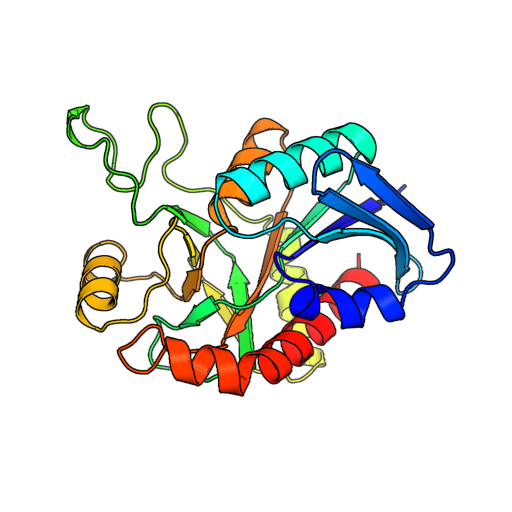10.019 81.769 1.00 9.06 87 ASP A O 1
ATOM 653 N N . VAL A 1 90 ? 6.488 -11.903 82.709 1.00 6.48 88 VAL A N 1
ATOM 654 C CA . VAL A 1 90 ? 7.481 -11.911 83.764 1.00 6.31 88 VAL A CA 1
ATOM 655 C C . VAL A 1 90 ? 8.786 -12.553 83.289 1.00 7.71 88 VAL A C 1
ATOM 656 O O . VAL A 1 90 ? 8.777 -13.547 82.554 1.00 8.61 88 VAL A O 1
ATOM 660 N N . LEU A 1 91 ? 9.903 -11.964 83.714 1.00 7.23 89 LEU A N 1
ATOM 661 C CA . LEU A 1 91 ? 11.237 -12.416 83.327 1.00 7.02 89 LEU A CA 1
ATOM 662 C C . LEU A 1 91 ? 12.047 -12.891 84.530 1.00 7.58 89 LEU A C 1
ATOM 663 O O . LEU A 1 91 ? 12.315 -12.119 85.445 1.00 8.75 89 LEU A O 1
ATOM 668 N N . ILE A 1 92 ? 12.458 -14.157 84.417 1.00 6.95 90 ILE A N 1
ATOM 669 C CA . ILE A 1 92 ? 13.197 -14.746 85.525 1.00 7.19 90 ILE A CA 1
ATOM 670 C C . ILE A 1 92 ? 14.621 -15.040 85.071 1.00 6.99 90 ILE A C 1
ATOM 671 O O . ILE A 1 92 ? 14.834 -15.737 84.083 1.00 8.82 90 ILE A O 1
ATOM 676 N N . SER A 1 93 ? 15.603 -14.544 85.819 1.00 7.88 91 SER A N 1
ATOM 677 C CA . SER A 1 93 ? 16.996 -14.751 85.446 1.00 7.97 91 SER A CA 1
ATOM 678 C C . SER A 1 93 ? 17.528 -16.156 85.733 1.00 8.75 91 SER A C 1
ATOM 679 O O . SER A 1 93 ? 17.337 -16.693 86.805 1.00 7.98 91 SER A O 1
ATOM 682 N N . ASP A 1 94 ? 18.204 -16.724 84.744 1.00 8.60 92 ASP A N 1
ATOM 683 C CA . ASP A 1 94 ? 19.109 -17.837 84.947 1.00 8.70 92 ASP A CA 1
ATOM 684 C C . ASP A 1 94 ? 20.629 -17.698 84.920 1.00 9.60 92 ASP A C 1
ATOM 685 O O . ASP A 1 94 ? 21.315 -18.273 85.749 1.00 12.12 92 ASP A O 1
ATOM 690 N N . ASP A 1 95 ? 21.199 -17.075 83.909 1.00 9.40 93 ASP A N 1
ATOM 691 C CA . ASP A 1 95 ? 22.476 -16.413 84.101 1.00 8.20 93 ASP A CA 1
ATOM 692 C C . ASP A 1 95 ? 22.336 -14.984 83.628 1.00 7.78 93 ASP A C 1
ATOM 693 O O . ASP A 1 95 ? 21.358 -14.638 82.992 1.00 7.04 93 ASP A O 1
ATOM 698 N N . VAL A 1 96 ? 23.317 -14.164 83.964 1.00 5.97 94 VAL A N 1
ATOM 699 C CA . VAL A 1 96 ? 23.297 -12.781 83.482 1.00 6.90 94 VAL A CA 1
ATOM 700 C C . VAL A 1 96 ? 24.708 -12.417 83.028 1.00 5.18 94 VAL A C 1
ATOM 701 O O . VAL A 1 96 ? 25.684 -12.908 83.584 1.00 7.65 94 VAL A O 1
ATOM 705 N N . LYS A 1 97 ? 24.804 -11.576 82.000 1.00 7.53 95 LYS A N 1
ATOM 706 C CA . LYS A 1 97 ? 26.090 -11.162 81.437 1.00 6.95 95 LYS A CA 1
ATOM 707 C C . LYS A 1 97 ? 25.967 -9.745 80.901 1.00 7.46 95 LYS A C 1
ATOM 708 O O . LYS A 1 97 ? 24.867 -9.284 80.601 1.00 6.77 95 LYS A O 1
ATOM 714 N N . TYR A 1 98 ? 27.098 -9.062 80.775 1.00 6.24 96 TYR A N 1
ATOM 715 C CA . TYR A 1 98 ? 27.101 -7.713 80.209 1.00 6.42 96 TYR A CA 1
ATOM 716 C C . TYR A 1 98 ? 27.157 -7.866 78.692 1.00 7.76 96 TYR A C 1
ATOM 717 O O . TYR A 1 98 ? 27.897 -8.701 78.186 1.00 8.63 96 TYR A O 1
ATOM 726 N N . HIS A 1 99 ? 26.386 -7.069 77.960 1.00 7.20 97 HIS A N 1
ATOM 727 C CA . HIS A 1 99 ? 26.431 -7.163 76.509 1.00 7.06 97 HIS A CA 1
ATOM 728 C C . HIS A 1 99 ? 27.314 -6.051 75.927 1.00 7.92 97 HIS A C 1
ATOM 729 O O . HIS A 1 99 ? 27.611 -6.044 74.734 1.00 10.20 97 HIS A O 1
ATOM 736 N N . ASP A 1 100 ? 27.749 -5.128 76.781 1.00 8.67 98 ASP A N 1
ATOM 737 C CA . ASP A 1 100 ? 28.550 -3.990 76.338 1.00 10.16 98 ASP A CA 1
ATOM 738 C C . ASP A 1 100 ? 29.980 -3.944 76.864 1.00 12.07 98 ASP A C 1
ATOM 739 O O . ASP A 1 100 ? 30.661 -2.932 76.704 1.00 14.07 98 ASP A O 1
ATOM 744 N N . ALA A 1 101 ? 30.440 -5.027 77.487 1.00 8.92 99 ALA A N 1
ATOM 745 C CA . ALA A 1 101 ? 31.797 -5.071 78.025 1.00 8.70 99 ALA A CA 1
ATOM 746 C C . ALA A 1 101 ? 32.744 -5.782 77.056 1.00 10.29 99 ALA A C 1
ATOM 747 O O . ALA A 1 101 ? 32.604 -6.981 76.825 1.00 11.19 99 ALA A O 1
ATOM 749 N N . ASP A 1 102 ? 33.714 -5.051 76.503 1.00 9.16 100 ASP A N 1
ATOM 750 C CA . ASP A 1 102 ? 34.649 -5.642 75.550 1.00 10.26 100 ASP A CA 1
ATOM 751 C C . ASP A 1 102 ? 36.129 -5.529 75.918 1.00 9.66 100 ASP A C 1
ATOM 752 O O . ASP A 1 102 ? 36.774 -4.509 75.661 1.00 9.96 100 ASP A O 1
ATOM 757 N N . ALA A 1 103 ? 36.652 -6.596 76.516 1.00 8.24 101 ALA A N 1
ATOM 758 C CA . ALA A 1 103 ? 38.056 -6.675 76.894 1.00 9.13 101 ALA A CA 1
ATOM 759 C C . ALA A 1 103 ? 38.651 -7.856 76.125 1.00 9.13 101 ALA A C 1
ATOM 760 O O . ALA A 1 103 ? 39.594 -8.493 76.583 1.00 10.02 101 ALA A O 1
ATOM 762 N N . THR A 1 104 ? 38.093 -8.141 74.954 1.00 10.38 102 THR A N 1
ATOM 763 C CA . THR A 1 104 ? 38.576 -9.252 74.143 1.00 10.52 102 THR A CA 1
ATOM 764 C C . THR A 1 104 ? 40.026 -9.061 73.690 1.00 11.92 102 THR A C 1
ATOM 765 O O . THR A 1 104 ? 40.701 -10.026 73.330 1.00 12.08 102 THR A O 1
ATOM 769 N N . ALA A 1 105 ? 40.513 -7.823 73.715 1.00 11.59 103 ALA A N 1
ATOM 770 C CA . ALA A 1 105 ? 41.894 -7.556 73.310 1.00 12.62 103 ALA A CA 1
ATOM 771 C C . ALA A 1 105 ? 42.877 -8.350 74.169 1.00 13.90 103 ALA A C 1
ATOM 772 O O . ALA A 1 105 ? 43.979 -8.677 73.720 1.00 14.99 103 ALA A O 1
ATOM 774 N N . PHE A 1 106 ? 42.482 -8.647 75.407 1.00 13.05 104 PHE A N 1
ATOM 775 C CA . PHE A 1 106 ? 43.325 -9.414 76.326 1.00 15.03 104 PHE A CA 1
ATOM 776 C C . PHE A 1 106 ? 43.005 -10.916 76.271 1.00 14.96 104 PHE A C 1
ATOM 777 O O . PHE A 1 106 ? 43.602 -11.702 77.000 1.00 17.05 104 PHE A O 1
ATOM 785 N N . GLY A 1 107 ? 42.061 -11.307 75.420 1.00 14.54 105 GLY A N 1
ATOM 786 C CA . GLY A 1 107 ? 41.709 -12.715 75.319 1.00 14.89 105 GLY A CA 1
ATOM 787 C C . GLY A 1 107 ? 40.492 -13.134 76.129 1.00 14.52 105 GLY A C 1
ATOM 788 O O . GLY A 1 107 ? 40.134 -14.319 76.157 1.00 14.84 105 GLY A O 1
ATOM 789 N N . TYR A 1 108 ? 39.856 -12.177 76.800 1.00 12.39 106 TYR A N 1
ATOM 790 C CA . TYR A 1 108 ? 38.663 -12.477 77.593 1.00 10.46 106 TYR A CA 1
ATOM 791 C C . TYR A 1 108 ? 37.494 -12.688 76.644 1.00 10.12 106 TYR A C 1
ATOM 792 O O . TYR A 1 108 ? 37.531 -12.230 75.505 1.00 10.75 106 TYR A O 1
ATOM 801 N N . GLU A 1 109 ? 36.461 -13.379 77.111 1.00 10.97 107 GLU A N 1
ATOM 802 C CA . GLU A 1 109 ? 35.279 -13.608 76.291 1.00 13.29 107 GLU A CA 1
ATOM 803 C C . GLU A 1 109 ? 34.545 -12.283 76.142 1.00 11.54 107 GLU A C 1
ATOM 804 O O . GLU A 1 109 ? 34.581 -11.449 77.046 1.00 12.67 107 GLU A O 1
ATOM 810 N N . TYR A 1 110 ? 33.881 -12.074 75.013 1.00 11.33 108 TYR A N 1
ATOM 811 C CA . TYR A 1 110 ? 33.134 -10.838 74.851 1.00 8.84 108 TYR A CA 1
ATOM 812 C C . TYR A 1 110 ? 32.109 -10.768 75.990 1.00 8.56 108 TYR A C 1
ATOM 813 O O . TYR A 1 110 ? 31.459 -11.767 76.311 1.00 10.54 108 TYR A O 1
ATOM 822 N N . GLY A 1 111 ? 31.988 -9.596 76.611 1.00 10.04 109 GLY A N 1
ATOM 823 C CA . GLY A 1 111 ? 31.052 -9.410 77.709 1.00 7.89 109 GLY A CA 1
ATOM 824 C C . GLY A 1 111 ? 31.651 -9.644 79.090 1.00 7.74 109 GLY A C 1
ATOM 825 O O . GLY A 1 111 ? 31.052 -9.293 80.111 1.00 7.60 109 GLY A O 1
ATOM 826 N N . GLN A 1 112 ? 32.845 -10.228 79.123 1.00 6.56 110 GLN A N 1
ATOM 827 C CA . GLN A 1 112 ? 33.517 -10.542 80.378 1.00 6.32 110 GLN A CA 1
ATOM 828 C C . GLN A 1 112 ? 34.408 -9.422 80.909 1.00 5.89 110 GLN A C 1
ATOM 829 O O . GLN A 1 112 ? 35.230 -8.864 80.178 1.00 10.03 110 GLN A O 1
ATOM 835 N N . ILE A 1 113 ? 34.205 -9.058 82.169 1.00 8.26 111 ILE A N 1
ATOM 836 C CA . ILE A 1 113 ? 35.098 -8.098 82.816 1.00 8.42 111 ILE A CA 1
ATOM 837 C C . ILE A 1 113 ? 36.395 -8.790 83.191 1.00 10.37 111 ILE A C 1
ATOM 838 O O . ILE A 1 113 ? 36.371 -9.883 83.735 1.00 9.58 111 ILE A O 1
ATOM 843 N N . PRO A 1 114 ? 37.525 -8.142 82.912 1.00 11.25 112 PRO A N 1
ATOM 844 C CA . PRO A 1 114 ? 38.812 -8.746 83.244 1.00 11.85 112 PRO A CA 1
ATOM 845 C C . PRO A 1 114 ? 38.829 -9.320 84.640 1.00 12.08 112 PRO A C 1
ATOM 846 O O . PRO A 1 114 ? 38.455 -8.663 85.607 1.00 13.23 112 PRO A O 1
ATOM 850 N N . GLN A 1 115 ? 39.250 -10.572 84.718 1.00 12.61 113 GLN A N 1
ATOM 851 C CA . GLN A 1 115 ? 39.447 -11.250 85.979 1.00 13.79 113 GLN A CA 1
ATOM 852 C C . GLN A 1 115 ? 38.163 -11.586 86.729 1.00 12.64 113 GLN A C 1
ATOM 853 O O . GLN A 1 115 ? 38.206 -12.065 87.846 1.00 13.89 113 GLN A O 1
ATOM 859 N N . MET A 1 116 ? 37.025 -11.328 86.093 1.00 12.98 114 MET A N 1
ATOM 860 C CA . MET A 1 116 ? 35.742 -11.806 86.594 1.00 11.35 114 MET A CA 1
ATOM 861 C C . MET A 1 116 ? 35.253 -13.010 85.795 1.00 11.31 114 MET A C 1
ATOM 862 O O . MET A 1 116 ? 35.832 -13.362 84.768 1.00 10.77 114 MET A O 1
ATOM 867 N N . PRO A 1 117 ? 34.183 -13.636 86.273 1.00 10.93 115 PRO A N 1
ATOM 868 C CA . PRO A 1 117 ? 33.494 -14.680 85.508 1.00 10.48 115 PRO A CA 1
ATOM 869 C C . PRO A 1 117 ? 32.846 -14.121 84.245 1.00 10.67 115 PRO A C 1
ATOM 870 O O . PRO A 1 117 ? 32.511 -12.937 84.196 1.00 10.17 115 PRO A O 1
ATOM 874 N N . VAL A 1 118 ? 32.674 -14.970 83.237 1.00 10.71 116 VAL A N 1
ATOM 875 C CA . VAL A 1 118 ? 31.961 -14.586 82.025 1.00 11.81 116 VAL A CA 1
ATOM 876 C C . VAL A 1 118 ? 30.509 -14.232 82.328 1.00 10.55 116 VAL A C 1
ATOM 877 O O . VAL A 1 118 ? 29.976 -13.254 81.804 1.00 9.18 116 VAL A O 1
ATOM 881 N N . ALA A 1 119 ? 29.920 -14.976 83.247 1.00 8.86 117 ALA A N 1
ATOM 882 C CA . ALA A 1 119 ? 28.534 -14.767 83.613 1.00 10.17 117 ALA A CA 1
ATOM 883 C C . ALA A 1 119 ? 28.361 -14.865 85.109 1.00 9.15 117 ALA A C 1
ATOM 884 O O . ALA A 1 119 ? 29.214 -15.400 85.801 1.00 11.98 117 ALA A O 1
ATOM 886 N N . PHE A 1 120 ? 27.241 -14.358 85.607 1.00 7.80 118 PHE A N 1
ATOM 887 C CA . PHE A 1 120 ? 26.858 -14.605 86.982 1.00 7.61 118 PHE A CA 1
ATOM 888 C C . PHE A 1 120 ? 25.579 -15.432 87.068 1.00 9.27 118 PHE A C 1
ATOM 889 O O . PHE A 1 120 ? 24.727 -15.339 86.207 1.00 8.71 118 PHE A O 1
ATOM 897 N N . GLN A 1 121 ? 25.520 -16.299 88.135 1.00 8.12 119 GLN A N 1
ATOM 898 C CA . GLN A 1 121 ? 24.458 -17.298 88.171 1.00 8.80 119 GLN A CA 1
ATOM 899 C C . GLN A 1 121 ? 23.426 -16.978 89.231 1.00 8.16 119 GLN A C 1
ATOM 900 O O . GLN A 1 121 ? 23.738 -16.891 90.401 1.00 9.83 119 GLN A O 1
ATOM 906 N N . SER A 1 122 ? 22.189 -16.879 88.877 1.00 6.84 120 SER A N 1
ATOM 907 C CA . SER A 1 122 ? 21.129 -16.783 89.855 1.00 6.39 120 SER A CA 1
ATOM 908 C C . SER A 1 122 ? 21.053 -18.037 90.715 1.00 8.87 120 SER A C 1
ATOM 909 O O . SER A 1 122 ? 21.402 -19.118 90.281 1.00 8.93 120 SER A O 1
ATOM 912 N N . SER A 1 123 ? 20.606 -17.860 91.945 1.00 8.44 121 SER A N 1
ATOM 913 C CA . SER A 1 123 ? 20.460 -18.990 92.858 1.00 9.55 121 SER A CA 1
ATOM 914 C C . SER A 1 123 ? 19.454 -20.010 92.301 1.00 10.21 121 SER A C 1
ATOM 915 O O . SER A 1 123 ? 18.285 -19.683 92.087 1.00 10.27 121 SER A O 1
ATOM 918 N N . LYS A 1 124 ? 19.885 -21.208 92.067 1.00 11.26 122 LYS A N 1
ATOM 919 C CA . LYS A 1 124 ? 18.963 -22.207 91.539 1.00 13.38 122 LYS A CA 1
ATOM 920 C C . LYS A 1 124 ? 17.750 -22.470 92.428 1.00 13.27 122 LYS A C 1
ATOM 921 O O . LYS A 1 124 ? 16.655 -22.615 91.923 1.00 13.64 122 LYS A O 1
ATOM 927 N N . PRO A 1 125 ? 17.885 -22.487 93.726 1.00 14.87 123 PRO A N 1
ATOM 928 C CA . PRO A 1 125 ? 16.707 -22.659 94.583 1.00 14.03 123 PRO A CA 1
ATOM 929 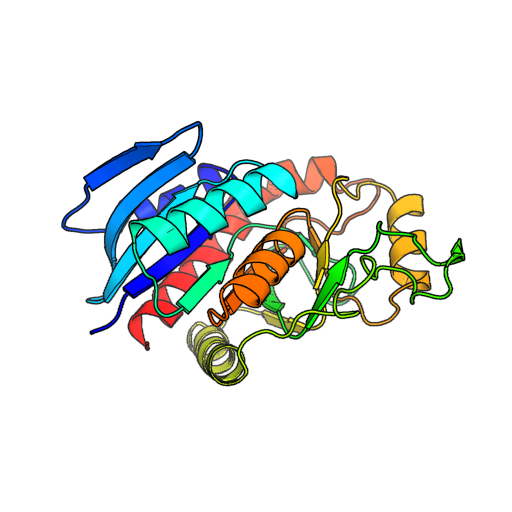C C . PRO A 1 125 ? 15.710 -21.498 94.423 1.00 13.93 123 PRO A C 1
ATOM 930 O O . PRO A 1 125 ? 14.505 -21.671 94.601 1.00 13.55 123 PRO A O 1
ATOM 934 N N . LEU A 1 126 ? 16.208 -20.311 94.091 1.00 11.62 124 LEU A N 1
ATOM 935 C CA . LEU A 1 126 ? 15.318 -19.168 93.907 1.00 11.71 124 LEU A CA 1
ATOM 936 C C . LEU A 1 126 ? 14.607 -19.268 92.563 1.00 10.90 124 LEU A C 1
ATOM 937 O O . LEU A 1 126 ? 13.428 -18.935 92.453 1.00 12.09 124 LEU A O 1
ATOM 942 N N . ILE A 1 127 ? 15.323 -19.729 91.545 1.00 9.83 125 ILE A N 1
ATOM 943 C CA . ILE A 1 127 ? 14.733 -19.888 90.219 1.00 10.24 125 ILE A CA 1
ATOM 944 C C . ILE A 1 127 ? 13.569 -20.872 90.318 1.00 10.86 125 ILE A C 1
ATOM 945 O O . ILE A 1 127 ? 12.485 -20.636 89.784 1.00 11.44 125 ILE A O 1
ATOM 950 N N . GLU A 1 128 ? 13.804 -21.980 90.999 1.00 12.22 126 GLU A N 1
ATOM 951 C CA . GLU A 1 128 ? 12.792 -23.021 91.128 1.00 12.44 126 GLU A CA 1
ATOM 952 C C . GLU A 1 128 ? 11.563 -22.487 91.858 1.00 12.58 126 GLU A C 1
ATOM 953 O O . GLU A 1 128 ? 10.438 -22.748 91.472 1.00 13.39 126 GLU A O 1
ATOM 955 N N . LYS A 1 129 ? 11.800 -21.736 92.922 1.00 13.41 127 LYS A N 1
ATOM 956 C CA . LYS A 1 129 ? 10.729 -21.251 93.769 1.00 13.25 127 LYS A CA 1
ATOM 957 C C . LYS A 1 129 ? 9.835 -20.254 93.033 1.00 13.06 127 LYS A C 1
ATOM 958 O O . LYS A 1 129 ? 8.621 -20.343 93.075 1.00 12.61 127 LYS A O 1
ATOM 964 N N . VAL A 1 130 ? 10.458 -19.299 92.354 1.00 12.12 128 VAL A N 1
ATOM 965 C CA . VAL A 1 130 ? 9.695 -18.277 91.665 1.00 10.92 128 VAL A CA 1
ATOM 966 C C . VAL A 1 130 ? 9.022 -18.865 90.429 1.00 10.14 128 VAL A C 1
ATOM 967 O O . VAL A 1 130 ? 8.038 -18.338 89.945 1.00 10.64 128 VAL A O 1
ATOM 971 N N . SER A 1 131 ? 9.554 -19.978 89.936 1.00 12.07 129 SER A N 1
ATOM 972 C CA . SER A 1 131 ? 8.924 -20.666 88.811 1.00 11.92 129 SER A CA 1
ATOM 973 C C . SER A 1 131 ? 7.572 -21.231 89.257 1.00 12.63 129 SER A C 1
ATOM 974 O O . SER A 1 131 ? 6.601 -21.224 88.498 1.00 12.82 129 SER A O 1
ATOM 977 N N . GLN A 1 132 ? 7.511 -21.720 90.491 1.00 12.06 130 GLN A N 1
ATOM 978 C CA . GLN A 1 132 ? 6.262 -22.258 91.027 1.00 13.78 130 GLN A CA 1
ATOM 979 C C . GLN A 1 132 ? 5.294 -21.101 91.249 1.00 14.16 130 GLN A C 1
ATOM 980 O O . GLN A 1 132 ? 4.107 -21.196 90.945 1.00 13.50 130 GLN A O 1
ATOM 986 N N . VAL A 1 133 ? 5.818 -20.007 91.793 1.00 12.89 131 VAL A N 1
ATOM 987 C CA . VAL A 1 133 ? 5.019 -18.822 92.062 1.00 14.40 131 VAL A CA 1
ATOM 988 C C . VAL A 1 133 ? 4.309 -18.242 90.838 1.00 14.59 131 VAL A C 1
ATOM 989 O O . VAL A 1 133 ? 3.104 -17.989 90.888 1.00 14.76 131 VAL A O 1
ATOM 993 N N . VAL A 1 134 ? 5.035 -18.025 89.742 1.00 14.29 132 VAL A N 1
ATOM 994 C CA . VAL A 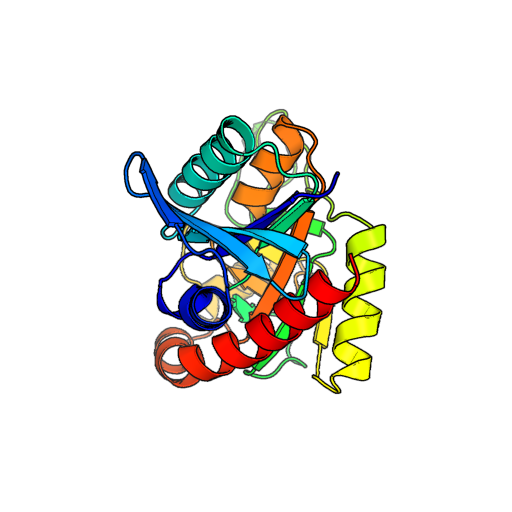1 134 ? 4.404 -17.444 88.556 1.00 15.83 132 VAL A CA 1
ATOM 995 C C . VAL A 1 134 ? 3.315 -18.331 87.984 1.00 14.88 132 VAL A C 1
ATOM 996 O O . VAL A 1 134 ? 2.312 -17.834 87.470 1.00 14.24 132 VAL A O 1
ATOM 1000 N N . GLN A 1 135 ? 3.499 -19.644 88.066 1.00 13.90 133 GLN A N 1
ATOM 1001 C CA . GLN A 1 135 ? 2.478 -20.540 87.556 1.00 12.58 133 GLN A CA 1
ATOM 1002 C C . GLN A 1 135 ? 1.218 -20.439 88.412 1.00 13.07 133 GLN A C 1
ATOM 1003 O O . GLN A 1 135 ? 0.112 -20.309 87.896 1.00 12.77 133 GLN A O 1
ATOM 1009 N N . GLN A 1 136 ? 1.382 -20.493 89.728 1.00 14.02 134 GLN A N 1
ATOM 1010 C CA . GLN A 1 136 ? 0.225 -20.411 90.600 1.00 13.58 134 GLN A CA 1
ATOM 1011 C C . GLN A 1 136 ? -0.437 -19.035 90.562 1.00 16.30 134 GLN A C 1
ATOM 1012 O O . GLN A 1 136 ? -1.593 -18.891 90.956 1.00 18.18 134 GLN A O 1
ATOM 1018 N N . GLN A 1 137 ? 0.284 -18.026 90.076 1.00 14.78 135 GLN A N 1
ATOM 1019 C CA . GLN A 1 137 ? -0.301 -16.689 89.943 1.00 16.05 135 GLN A CA 1
ATOM 1020 C C . GLN A 1 137 ? -0.890 -16.573 88.533 1.00 15.66 135 GLN A C 1
ATOM 1021 O O . GLN A 1 137 ? -1.536 -15.576 88.197 1.00 16.86 135 GLN A O 1
ATOM 1027 N N . GLN A 1 138 ? -0.664 -17.612 87.727 1.00 15.12 136 GLN A N 1
ATOM 1028 C CA . GLN A 1 138 ? -1.120 -17.682 86.337 1.00 15.37 136 GLN A CA 1
ATOM 1029 C C . GLN A 1 138 ? -0.678 -16.460 85.535 1.00 15.07 136 GLN A C 1
ATOM 1030 O O . GLN A 1 138 ? -1.456 -15.847 84.803 1.00 13.57 136 GLN A O 1
ATOM 1036 N N . LEU A 1 139 ? 0.595 -16.121 85.696 1.00 13.51 137 LEU A N 1
ATOM 1037 C CA . LEU A 1 139 ? 1.212 -15.000 84.999 1.00 11.96 137 LEU A CA 1
ATOM 1038 C C . LEU A 1 139 ? 2.198 -15.572 83.992 1.00 12.66 137 LEU A C 1
ATOM 1039 O O . LEU A 1 139 ? 3.069 -16.378 84.352 1.00 13.12 137 LEU A O 1
ATOM 1044 N N . THR A 1 140 ? 2.062 -15.170 82.734 1.00 9.84 138 THR A N 1
ATOM 1045 C CA . THR A 1 140 ? 2.970 -15.645 81.695 1.00 10.92 138 THR A CA 1
ATOM 1046 C C . THR A 1 140 ? 4.388 -15.256 82.091 1.00 11.90 138 THR A C 1
ATOM 1047 O O . THR A 1 140 ? 4.644 -14.105 82.448 1.00 10.43 138 THR A O 1
ATOM 1051 N N . ALA A 1 141 ? 5.309 -16.211 82.028 1.00 10.66 139 ALA A N 1
ATOM 1052 C CA . ALA A 1 141 ? 6.687 -15.939 82.420 1.00 10.98 139 ALA A CA 1
ATOM 1053 C C . ALA A 1 141 ? 7.705 -16.797 81.679 1.00 12.18 139 ALA A C 1
ATOM 1054 O O . ALA A 1 141 ? 7.349 -17.780 81.026 1.00 12.59 139 ALA A O 1
ATOM 1056 N N . LYS A 1 142 ? 8.980 -16.429 81.791 1.00 9.45 140 LYS A N 1
ATOM 1057 C CA . LYS A 1 142 ? 10.033 -17.203 81.148 1.00 10.09 140 LYS A CA 1
ATOM 1058 C C . LYS A 1 142 ? 11.362 -17.026 81.867 1.00 8.87 140 LYS A C 1
ATOM 1059 O O . LYS A 1 142 ? 11.692 -15.933 82.322 1.00 9.22 140 LYS A O 1
ATOM 1065 N N . VAL A 1 143 ? 12.111 -18.119 81.959 1.00 8.23 141 VAL A N 1
ATOM 1066 C CA . VAL A 1 143 ? 13.416 -18.134 82.607 1.00 8.89 141 VAL A CA 1
ATOM 1067 C C . VAL A 1 143 ? 14.484 -18.097 81.521 1.00 8.81 141 VAL A C 1
ATOM 1068 O O . VAL A 1 143 ? 14.362 -18.782 80.507 1.00 10.33 141 VAL A O 1
ATOM 1072 N N . GLY A 1 144 ? 15.528 -17.301 81.722 1.00 7.83 142 GLY A N 1
ATOM 1073 C CA . GLY A 1 144 ? 16.570 -17.252 80.717 1.00 7.31 142 GLY A CA 1
ATOM 1074 C C . GLY A 1 144 ? 17.695 -16.280 80.992 1.00 8.91 142 GLY A C 1
ATOM 1075 O O . GLY A 1 144 ? 17.742 -15.623 82.037 1.00 7.76 142 GLY A O 1
ATOM 1076 N N . LEU A 1 145 ? 18.621 -16.201 80.046 1.00 8.12 143 LEU A N 1
ATOM 1077 C CA . LEU A 1 145 ? 19.749 -15.290 80.169 1.00 8.61 143 LEU A CA 1
ATOM 1078 C C . LEU A 1 145 ? 19.267 -13.849 80.030 1.00 8.57 143 LEU A C 1
ATOM 1079 O O . LEU A 1 145 ? 18.522 -13.528 79.107 1.00 7.69 143 LEU A O 1
ATOM 1084 N 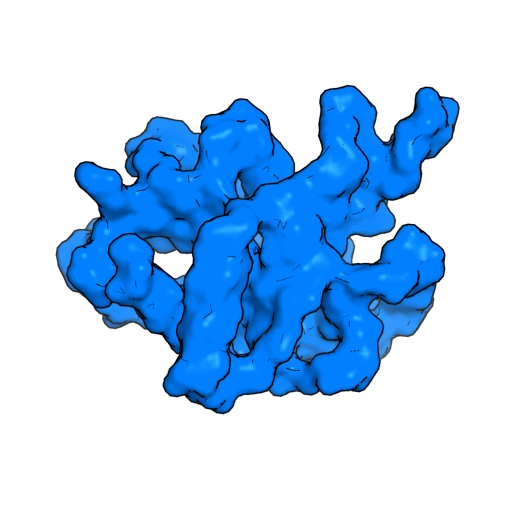N . ILE A 1 146 ? 19.627 -13.014 80.995 1.00 7.50 144 ILE A N 1
ATOM 1085 C CA . ILE A 1 146 ? 19.382 -11.590 80.884 1.00 6.33 144 ILE A CA 1
ATOM 1086 C C . ILE A 1 146 ? 20.710 -10.856 80.763 1.00 6.23 144 ILE A C 1
ATOM 1087 O O . ILE A 1 146 ? 21.635 -11.149 81.503 1.00 8.29 144 ILE A O 1
ATOM 1092 N N . VAL A 1 147 ? 20.791 -9.932 79.807 1.00 4.96 145 VAL A N 1
ATOM 1093 C CA . VAL A 1 147 ? 22.007 -9.155 79.605 1.00 5.35 145 VAL A CA 1
ATOM 1094 C C . VAL A 1 147 ? 21.832 -7.681 79.971 1.00 6.47 145 VAL A C 1
ATOM 1095 O O . VAL A 1 147 ? 20.769 -7.116 79.777 1.00 5.74 145 VAL A O 1
ATOM 1099 N N . SER A 1 148 ? 22.896 -7.084 80.503 1.00 5.37 146 SER A N 1
ATOM 1100 C CA . SER A 1 148 ? 22.855 -5.705 80.985 1.00 7.86 146 SER A CA 1
ATOM 1101 C C . SER A 1 148 ? 23.923 -4.836 80.320 1.00 6.76 146 SER A C 1
ATOM 1102 O O . SER A 1 148 ? 24.933 -5.328 79.840 1.00 8.22 146 SER A O 1
ATOM 1105 N N . GLY A 1 149 ? 23.654 -3.537 80.300 1.00 5.97 147 GLY A N 1
ATOM 1106 C CA . GLY A 1 149 ? 24.572 -2.548 79.760 1.00 7.00 147 GLY A CA 1
ATOM 1107 C C . GLY A 1 149 ? 24.198 -1.180 80.309 1.00 7.25 147 GLY A C 1
ATOM 1108 O O . GLY A 1 149 ? 23.172 -1.049 80.984 1.00 8.90 147 GLY A O 1
ATOM 1109 N N . ASP A 1 150 ? 24.966 -0.149 79.975 1.00 4.57 148 ASP A N 1
ATOM 1110 C CA . ASP A 1 150 ? 24.659 1.206 80.443 1.00 6.04 148 ASP A CA 1
ATOM 1111 C C . ASP A 1 150 ? 23.998 1.984 79.305 1.00 8.22 148 ASP A C 1
ATOM 1112 O O . ASP A 1 150 ? 24.184 3.197 79.169 1.00 7.24 148 ASP A O 1
ATOM 1117 N N . SER A 1 151 ? 23.231 1.274 78.482 1.00 7.54 149 SER A N 1
ATOM 1118 C CA . SER A 1 151 ? 22.517 1.887 77.368 1.00 8.10 149 SER A CA 1
ATOM 1119 C C . SER A 1 151 ? 21.073 1.386 77.303 1.00 8.69 149 SER A C 1
ATOM 1120 O O . SER A 1 151 ? 20.766 0.269 77.728 1.00 8.71 149 SER A O 1
ATOM 1123 N N . PHE A 1 152 ? 20.182 2.228 76.794 1.00 6.90 150 PHE A N 1
ATOM 1124 C CA . PHE A 1 152 ? 18.795 1.821 76.627 1.00 6.29 150 PHE A CA 1
ATOM 1125 C C . PHE A 1 152 ? 18.756 1.252 75.220 1.00 5.82 150 PHE A C 1
ATOM 1126 O O . PHE A 1 152 ? 19.195 1.907 74.273 1.00 7.71 150 PHE A O 1
ATOM 1134 N N . ILE A 1 153 ? 18.258 0.028 75.078 1.00 6.46 151 ILE A N 1
ATOM 1135 C CA . ILE A 1 153 ? 18.203 -0.594 73.764 1.00 6.69 151 ILE A CA 1
ATOM 1136 C C . ILE A 1 153 ? 16.881 -0.173 73.127 1.00 8.55 151 ILE A C 1
ATOM 1137 O O . ILE A 1 153 ? 15.818 -0.725 73.436 1.00 6.80 151 ILE A O 1
ATOM 1142 N N . GLY A 1 154 ? 16.963 0.835 72.260 1.00 8.31 152 GLY A N 1
ATOM 1143 C CA . GLY A 1 154 ? 15.780 1.357 71.606 1.00 8.45 152 GLY A CA 1
ATOM 1144 C C . GLY A 1 154 ? 15.886 1.471 70.101 1.00 9.98 152 GLY A C 1
ATOM 1145 O O . GLY A 1 154 ? 15.394 2.420 69.506 1.00 10.08 152 GLY A O 1
ATOM 1146 N N . SER A 1 155 ? 16.536 0.503 69.478 1.00 9.55 153 SER A N 1
ATOM 1147 C CA . SER A 1 155 ? 16.671 0.503 68.031 1.00 10.15 153 SER A CA 1
ATOM 1148 C C . SER A 1 155 ? 16.960 -0.921 67.595 1.00 10.39 153 SER A C 1
ATOM 1149 O O . SER A 1 155 ? 17.539 -1.700 68.347 1.00 10.39 153 SER A O 1
ATOM 1152 N N . VAL A 1 156 ? 16.536 -1.268 66.388 1.00 12.05 154 VAL A N 1
ATOM 1153 C CA . VAL A 1 156 ? 16.769 -2.613 65.885 1.00 11.95 154 VAL A CA 1
ATOM 1154 C C . VAL A 1 156 ? 18.269 -2.847 65.724 1.00 11.77 154 VAL A C 1
ATOM 1155 O O . VAL A 1 156 ? 18.757 -3.954 65.938 1.00 10.83 154 VAL A O 1
ATOM 1159 N N . GLU A 1 157 ? 19.008 -1.801 65.378 1.00 11.33 155 GLU A N 1
ATOM 1160 C CA . GLU A 1 157 ? 20.449 -1.940 65.233 1.00 10.35 155 GLU A CA 1
ATOM 1161 C C . GLU A 1 157 ? 21.122 -2.388 66.531 1.00 9.91 155 GLU A C 1
ATOM 1162 O O . GLU A 1 157 ? 21.909 -3.323 66.541 1.00 9.88 155 GLU A O 1
ATOM 1168 N N . GLN A 1 158 ? 20.801 -1.711 67.628 1.00 8.73 156 GLN A N 1
ATOM 1169 C CA . GLN A 1 158 ? 21.329 -2.102 68.926 1.00 7.30 156 GLN A CA 1
ATOM 1170 C C . GLN A 1 158 ? 20.869 -3.512 69.269 1.00 6.54 156 GLN A C 1
ATOM 1171 O O . GLN A 1 158 ? 21.596 -4.276 69.870 1.00 8.93 156 GLN A O 1
ATOM 1177 N N . ARG A 1 159 ? 19.631 -3.824 68.904 1.00 9.14 157 ARG A N 1
ATOM 1178 C CA . ARG A 1 159 ? 19.031 -5.094 69.298 1.00 11.34 157 ARG A CA 1
ATOM 1179 C C . ARG A 1 159 ? 19.725 -6.249 68.564 1.00 11.74 157 ARG A C 1
ATOM 1180 O O . ARG A 1 159 ? 20.036 -7.262 69.162 1.00 9.15 157 ARG A O 1
ATOM 1188 N N . GLN A 1 160 ? 19.966 -6.074 67.276 1.00 12.44 158 GLN A N 1
ATOM 1189 C CA . GLN A 1 160 ? 20.650 -7.099 66.481 1.00 12.16 158 GLN A CA 1
ATOM 1190 C C . GLN A 1 160 ? 22.075 -7.339 66.967 1.00 11.97 158 GLN A C 1
ATOM 1191 O O . GLN A 1 160 ? 22.576 -8.455 66.919 1.00 11.46 158 GLN A O 1
ATOM 1197 N N . LYS A 1 161 ? 22.736 -6.283 67.423 1.00 10.85 159 LYS A N 1
ATOM 1198 C CA . LYS A 1 161 ? 24.111 -6.423 67.887 1.00 10.48 159 LYS A CA 1
ATOM 1199 C C . LYS A 1 161 ? 24.138 -7.367 69.074 1.00 8.67 159 LYS A C 1
ATOM 1200 O O . LYS A 1 161 ? 24.978 -8.240 69.160 1.00 9.16 159 LYS A O 1
ATOM 1206 N N . ILE A 1 162 ? 23.191 -7.174 69.986 1.00 8.75 160 ILE A N 1
ATOM 1207 C CA . ILE A 1 162 ? 23.071 -8.040 71.149 1.00 8.92 160 ILE A CA 1
ATOM 1208 C C . ILE A 1 162 ? 22.665 -9.472 70.775 1.00 8.68 160 ILE A C 1
ATOM 1209 O O . ILE A 1 162 ? 23.266 -10.419 71.235 1.00 9.84 160 ILE A O 1
ATOM 1214 N N . LYS A 1 163 ? 21.641 -9.611 69.948 1.00 9.29 161 LYS A N 1
ATOM 1215 C CA . LYS A 1 163 ? 21.193 -10.932 69.524 1.00 11.40 161 LYS A CA 1
ATOM 1216 C C . LYS A 1 163 ? 22.313 -11.747 68.858 1.00 12.07 161 LYS A C 1
ATOM 1217 O O . LYS A 1 163 ? 22.437 -12.935 69.098 1.00 11.64 161 LYS A O 1
ATOM 1223 N N . LYS A 1 164 ? 23.133 -11.095 68.040 1.00 12.46 162 LYS A N 1
ATOM 1224 C CA . LYS A 1 164 ? 24.233 -11.789 67.377 1.00 11.69 162 LYS A CA 1
ATOM 1225 C C . LYS A 1 164 ? 25.286 -12.259 68.381 1.00 11.91 162 LYS A C 1
ATOM 1226 O O . LYS A 1 164 ? 25.861 -13.325 68.234 1.00 11.95 162 LYS A O 1
ATOM 1228 N N . ALA A 1 165 ? 25.532 -11.443 69.397 1.00 9.63 163 ALA A N 1
ATOM 1229 C CA . ALA A 1 165 ? 26.557 -11.743 70.376 1.00 8.03 163 ALA A CA 1
ATOM 1230 C C . ALA A 1 165 ? 26.091 -12.726 71.450 1.00 9.34 163 ALA A C 1
ATOM 1231 O O . ALA A 1 165 ? 26.892 -13.479 72.000 1.00 8.91 163 ALA A O 1
ATOM 1233 N N . PHE A 1 166 ? 24.796 -12.693 71.749 1.00 9.29 164 PHE A N 1
ATOM 1234 C CA . PHE A 1 166 ? 24.192 -13.553 72.763 1.00 9.44 164 PHE A CA 1
ATOM 1235 C C . PHE A 1 166 ? 22.892 -14.101 72.188 1.00 10.10 164 PHE A C 1
ATOM 1236 O O . PHE A 1 166 ? 21.799 -13.648 72.538 1.00 9.69 164 PHE A O 1
ATOM 1244 N N . PRO A 1 167 ? 23.000 -15.090 71.290 1.00 10.11 165 PRO A N 1
ATOM 1245 C CA . PRO A 1 167 ? 21.841 -15.706 70.647 1.00 11.58 165 PRO A CA 1
ATOM 1246 C C . PRO A 1 167 ? 20.747 -16.171 71.601 1.00 8.64 165 PRO A C 1
ATOM 1247 O O . PRO A 1 167 ? 19.569 -16.137 71.252 1.00 10.42 165 PRO A O 1
ATOM 1251 N N . ASN A 1 168 ? 21.130 -16.609 72.796 1.00 9.14 166 ASN A N 1
ATOM 1252 C CA . ASN A 1 168 ? 20.145 -17.088 73.763 1.00 9.96 166 ASN A CA 1
ATOM 1253 C C . ASN A 1 168 ? 19.641 -16.031 74.738 1.00 9.68 166 ASN A C 1
ATOM 1254 O O . ASN A 1 168 ? 18.821 -16.336 75.606 1.00 12.00 166 ASN A O 1
ATOM 1259 N N . ALA A 1 169 ? 20.106 -14.791 74.603 1.00 8.78 167 ALA A N 1
ATOM 1260 C CA . ALA A 1 169 ? 19.653 -13.741 75.514 1.00 8.42 167 ALA A CA 1
ATOM 1261 C C . ALA A 1 169 ? 18.134 -13.597 75.404 1.00 8.75 167 ALA A C 1
ATOM 1262 O O . ALA A 1 169 ? 17.585 -13.534 74.306 1.00 8.99 167 ALA A O 1
ATOM 1264 N N . MET A 1 170 ? 17.466 -13.541 76.553 1.00 6.61 168 MET A N 1
ATOM 1265 C CA . MET A 1 170 ? 16.010 -13.437 76.611 1.00 8.74 168 MET A CA 1
ATOM 1266 C C . MET A 1 170 ? 15.505 -12.003 76.742 1.00 8.03 168 MET A C 1
ATOM 1267 O O . MET A 1 170 ? 14.450 -11.654 76.205 1.00 8.80 168 MET A O 1
ATOM 1272 N N . ALA A 1 171 ? 16.258 -11.178 77.461 1.00 7.06 169 ALA A N 1
ATOM 1273 C CA . ALA A 1 171 ? 15.872 -9.787 77.693 1.00 6.26 169 ALA A CA 1
ATOM 1274 C C . ALA A 1 171 ? 17.106 -8.932 77.983 1.00 6.42 169 ALA A C 1
ATOM 1275 O O . ALA A 1 171 ? 18.184 -9.458 78.258 1.00 7.44 169 ALA A O 1
ATOM 1277 N N . VAL A 1 172 ? 16.935 -7.616 77.938 1.00 6.10 170 VAL A N 1
ATOM 1278 C CA . VAL A 1 172 ? 18.039 -6.692 78.179 1.00 5.61 170 VAL A CA 1
ATOM 1279 C C . VAL A 1 172 ? 17.593 -5.528 79.060 1.00 5.39 170 VAL A C 1
ATOM 1280 O O . VAL A 1 172 ? 16.479 -5.022 78.927 1.00 5.51 170 VAL A O 1
ATOM 1284 N N . GLU A 1 173 ? 18.450 -5.131 79.993 1.00 5.32 171 GLU A N 1
ATOM 1285 C CA . GLU A 1 173 ? 18.140 -3.996 80.842 1.00 5.64 171 GLU A CA 1
ATOM 1286 C C . GLU A 1 173 ? 19.430 -3.426 81.452 1.00 5.74 171 GLU A C 1
ATOM 1287 O O . GLU A 1 173 ? 20.518 -3.898 81.118 1.00 4.95 171 GLU A O 1
ATOM 1293 N N . MET A 1 174 ? 19.344 -2.451 82.349 1.00 4.10 172 MET A N 1
ATOM 1294 C CA . MET A 1 174 ? 20.569 -1.824 82.828 1.00 5.94 172 MET A CA 1
ATOM 1295 C C . MET A 1 174 ? 21.258 -2.170 84.141 1.00 6.10 172 MET A C 1
ATOM 1296 O O . MET A 1 174 ? 22.439 -1.875 84.298 1.00 8.15 172 MET A O 1
ATOM 1301 N N . GLU A 1 175 ? 20.554 -2.806 85.075 1.00 4.61 173 GLU A N 1
ATOM 1302 C CA . GLU A 1 175 ? 21.195 -3.123 86.349 1.00 5.97 173 GLU A CA 1
ATOM 1303 C C . GLU A 1 175 ? 21.475 -4.552 86.799 1.00 4.90 173 GLU A C 1
ATOM 1304 O O . GLU A 1 175 ? 22.410 -4.786 87.558 1.00 5.40 173 GLU A O 1
ATOM 1310 N N . ALA A 1 176 ? 20.670 -5.500 86.336 1.00 7.00 174 ALA A N 1
ATOM 1311 C CA . ALA A 1 176 ? 20.793 -6.890 86.773 1.00 6.50 174 ALA A CA 1
ATOM 1312 C C . ALA A 1 176 ? 22.191 -7.461 86.904 1.00 5.20 174 ALA A C 1
ATOM 1313 O O . ALA A 1 176 ? 22.542 -8.014 87.948 1.00 6.40 174 ALA A O 1
ATOM 1315 N N . THR A 1 177 ? 22.993 -7.345 85.855 1.00 6.40 175 THR A N 1
ATOM 1316 C CA . THR A 1 177 ? 24.335 -7.907 85.910 1.00 5.57 175 THR A CA 1
ATOM 1317 C C . THR A 1 177 ? 25.234 -7.186 86.922 1.00 4.92 175 THR A C 1
ATOM 1318 O O . THR A 1 177 ? 26.090 -7.823 87.549 1.00 4.66 175 THR A O 1
ATOM 1322 N N . ALA A 1 178 ? 25.032 -5.875 87.092 1.00 4.40 176 ALA A N 1
ATOM 1323 C CA . ALA A 1 178 ? 25.812 -5.089 88.056 1.00 3.69 176 ALA A CA 1
ATOM 1324 C C . ALA A 1 178 ? 25.458 -5.561 89.468 1.00 4.86 176 ALA A C 1
ATOM 1325 O O . ALA A 1 178 ? 26.319 -5.706 90.326 1.00 6.22 176 ALA A O 1
ATOM 1327 N N . ILE A 1 179 ? 24.156 -5.768 89.701 1.00 5.83 177 ILE A N 1
ATOM 1328 C CA . ILE A 1 179 ? 23.704 -6.294 90.978 1.00 5.64 177 ILE A CA 1
ATOM 1329 C C . ILE A 1 179 ? 24.276 -7.700 91.173 1.00 6.74 177 ILE A C 1
ATOM 1330 O O . ILE A 1 179 ? 24.746 -8.050 92.260 1.00 6.88 177 ILE A O 1
ATOM 1335 N N . ALA A 1 180 ? 24.243 -8.503 90.178 1.00 6.65 178 ALA A N 1
ATOM 1336 C CA . ALA A 1 180 ? 24.748 -9.874 90.269 1.00 5.34 178 ALA A CA 1
ATOM 1337 C C . ALA A 1 180 ? 26.250 -9.899 90.552 1.00 5.55 178 ALA A C 1
ATOM 1338 O O . ALA A 1 180 ? 26.732 -10.722 91.336 1.00 6.79 178 ALA A O 1
ATOM 1340 N N . GLN A 1 181 ? 26.991 -9.008 89.901 1.00 5.78 179 GLN A N 1
ATOM 1341 C CA . GLN A 1 181 ? 28.430 -8.940 90.106 1.00 4.98 179 GLN A CA 1
ATOM 1342 C C . GLN A 1 181 ? 28.721 -8.561 91.548 1.00 6.18 179 GLN A C 1
ATOM 1343 O O . GLN A 1 181 ? 29.659 -9.081 92.172 1.00 6.20 179 GLN A O 1
ATOM 1349 N N . THR A 1 182 ? 27.917 -7.650 92.079 1.00 5.26 180 THR A N 1
ATOM 1350 C CA . THR A 1 182 ? 28.095 -7.214 93.460 1.00 6.63 180 THR A CA 1
ATOM 1351 C C . THR A 1 182 ? 27.780 -8.378 94.405 1.00 6.29 180 THR A C 1
ATOM 1352 O O . THR A 1 182 ? 28.513 -8.622 95.370 1.00 5.96 180 THR A O 1
ATOM 1356 N N . CYS A 1 183 ? 26.711 -9.113 94.112 1.00 6.07 181 CYS A N 1
ATOM 1357 C CA . CYS A 1 183 ? 26.342 -10.257 94.939 1.00 6.18 181 CYS A CA 1
ATOM 1358 C C . CYS A 1 183 ? 27.418 -11.329 94.850 1.00 7.89 181 CYS A C 1
ATOM 1359 O O . CYS A 1 183 ? 27.661 -12.056 95.814 1.00 10.52 181 CYS A O 1
ATOM 1362 N N . TYR A 1 184 ? 28.061 -11.438 93.693 1.00 7.14 182 TYR A N 1
ATOM 1363 C CA . TYR A 1 184 ? 29.135 -12.415 93.547 1.00 7.16 182 TYR A CA 1
ATOM 1364 C C . TYR A 1 184 ? 30.284 -12.016 94.475 1.00 7.52 182 TYR A C 1
ATOM 1365 O O . TYR A 1 184 ? 30.817 -12.847 95.211 1.00 8.43 182 TYR A O 1
ATOM 1374 N N . GLN A 1 185 ? 30.658 -10.741 94.450 1.00 7.91 183 GLN A N 1
ATOM 1375 C CA . GLN A 1 185 ? 31.754 -10.277 95.297 1.00 9.06 183 GLN A CA 1
ATOM 1376 C C . GLN A 1 185 ? 31.487 -10.481 96.792 1.00 9.82 183 GLN A C 1
ATOM 1377 O O . GLN A 1 185 ? 32.424 -10.708 97.553 1.00 12.45 183 GLN A O 1
ATOM 1383 N N . PHE A 1 186 ? 30.224 -10.407 97.218 1.00 9.44 184 PHE A N 1
ATOM 1384 C CA . PHE A 1 186 ? 29.890 -10.635 98.630 1.00 10.06 184 PHE A CA 1
ATOM 1385 C C . PHE A 1 186 ? 29.315 -12.033 98.869 1.00 10.94 184 PHE A C 1
ATOM 1386 O O . PHE A 1 186 ? 28.950 -12.370 99.995 1.00 12.20 184 PHE A O 1
ATOM 1394 N N . ASN A 1 187 ? 29.237 -12.837 97.812 1.00 9.39 185 ASN A N 1
ATOM 1395 C CA . ASN A 1 187 ? 28.670 -14.191 97.865 1.00 11.74 185 ASN A CA 1
ATOM 1396 C C . ASN A 1 187 ? 27.280 -14.215 98.502 1.00 11.14 185 ASN A C 1
ATOM 1397 O O . ASN A 1 187 ? 27.042 -14.913 99.493 1.00 12.64 185 ASN A O 1
ATOM 1402 N N . VAL A 1 188 ? 26.367 -13.438 97.928 1.00 8.75 186 VAL A N 1
ATOM 1403 C CA . VAL A 1 188 ? 24.984 -13.386 98.388 1.00 8.16 186 VAL A CA 1
ATOM 1404 C C . VAL A 1 188 ? 24.135 -13.906 97.222 1.00 8.44 186 VAL A C 1
ATOM 1405 O O . VAL A 1 188 ? 24.298 -13.457 96.087 1.00 8.03 186 VAL A O 1
ATOM 1409 N N . PRO A 1 189 ? 23.227 -14.864 97.481 1.00 9.47 187 PRO A N 1
ATOM 1410 C CA . PRO A 1 189 ? 22.377 -15.415 96.412 1.00 9.24 187 PRO A CA 1
ATOM 1411 C C . PRO A 1 189 ? 21.406 -14.383 95.850 1.00 9.65 187 PRO A C 1
ATOM 1412 O O . PRO A 1 189 ? 20.836 -13.593 96.602 1.00 9.96 187 PRO A O 1
ATOM 1416 N N . PHE A 1 190 ? 21.196 -14.403 94.537 1.00 8.23 188 PHE A N 1
ATOM 1417 C CA . PHE A 1 190 ? 20.258 -13.463 93.934 1.00 8.47 188 PHE A CA 1
ATOM 1418 C C . PHE A 1 190 ? 19.409 -14.113 92.853 1.00 8.73 188 PHE A C 1
ATOM 1419 O O . PHE A 1 190 ? 19.665 -15.234 92.409 1.00 7.95 188 PHE A O 1
ATOM 1427 N N . VAL A 1 191 ? 18.387 -13.374 92.451 1.00 6.39 189 VAL A N 1
ATOM 1428 C CA . VAL A 1 191 ? 17.515 -13.754 91.364 1.00 6.98 189 VAL A CA 1
ATOM 1429 C C . VAL A 1 191 ? 16.881 -12.466 90.848 1.00 7.21 189 VAL A C 1
ATOM 1430 O O . VAL A 1 191 ? 16.643 -11.526 91.611 1.00 6.68 189 VAL A O 1
ATOM 1434 N N . VAL A 1 192 ? 16.667 -12.410 89.539 1.00 7.50 190 VAL A N 1
ATOM 1435 C CA . VAL A 1 192 ? 16.053 -11.254 88.908 1.00 5.77 190 VAL A CA 1
ATOM 1436 C C . VAL A 1 192 ? 14.620 -11.644 88.573 1.00 8.02 190 VAL A C 1
ATOM 1437 O O . VAL A 1 192 ? 14.386 -12.714 88.006 1.00 8.39 190 VAL A O 1
ATOM 1441 N N . VAL A 1 193 ? 13.674 -10.784 88.939 1.00 6.36 191 VAL A N 1
ATOM 1442 C CA . VAL A 1 193 ? 12.257 -11.005 88.664 1.00 6.89 191 VAL A CA 1
ATOM 1443 C C . VAL A 1 193 ? 11.724 -9.684 88.116 1.00 5.05 191 VAL A C 1
ATOM 1444 O O . VAL A 1 193 ? 11.253 -8.834 88.861 1.00 7.94 191 VAL A O 1
ATOM 1448 N N . ARG A 1 194 ? 11.827 -9.514 86.804 1.00 6.39 192 ARG A N 1
ATOM 1449 C CA . ARG A 1 194 ? 11.377 -8.296 86.137 1.00 4.65 192 ARG A CA 1
ATOM 1450 C C . ARG A 1 194 ? 10.206 -8.610 85.208 1.00 7.28 192 ARG A C 1
ATOM 1451 O O . ARG A 1 194 ? 9.683 -9.723 85.207 1.00 8.89 192 ARG A O 1
ATOM 1459 N N . ALA A 1 195 ? 9.794 -7.625 84.420 1.00 6.15 193 ALA A N 1
ATOM 1460 C CA . ALA A 1 195 ? 8.700 -7.837 83.488 1.00 7.47 193 ALA A CA 1
ATOM 1461 C C . ALA A 1 195 ? 8.944 -7.006 82.240 1.00 7.61 193 ALA A C 1
ATOM 1462 O O . ALA A 1 195 ? 9.584 -5.953 82.300 1.00 6.59 193 ALA A O 1
ATOM 1464 N N . VAL A 1 196 ? 8.432 -7.488 81.111 1.00 7.37 194 VAL A N 1
ATOM 1465 C CA . VAL A 1 196 ? 8.605 -6.810 79.829 1.00 7.04 194 VAL A CA 1
ATOM 1466 C C . VAL A 1 196 ? 7.832 -5.496 79.741 1.00 8.69 194 VAL A C 1
ATOM 1467 O O . VAL A 1 196 ? 6.617 -5.453 79.970 1.00 8.82 194 VAL A O 1
ATOM 1471 N N . SER A 1 197 ? 8.545 -4.426 79.401 1.00 7.24 195 SER A N 1
ATOM 1472 C CA . SER A 1 197 ? 7.937 -3.118 79.256 1.00 6.72 195 SER A CA 1
ATOM 1473 C C . SER A 1 197 ? 8.014 -2.705 77.792 1.00 7.64 195 SER A C 1
ATOM 1474 O O . SER A 1 197 ? 7.302 -1.807 77.357 1.00 8.50 195 SER A O 1
ATOM 1477 N N . ASP A 1 198 ? 8.864 -3.387 77.029 1.00 7.50 196 ASP A N 1
ATOM 1478 C CA . ASP A 1 198 ? 9.062 -3.049 75.626 1.00 8.39 196 ASP A CA 1
ATOM 147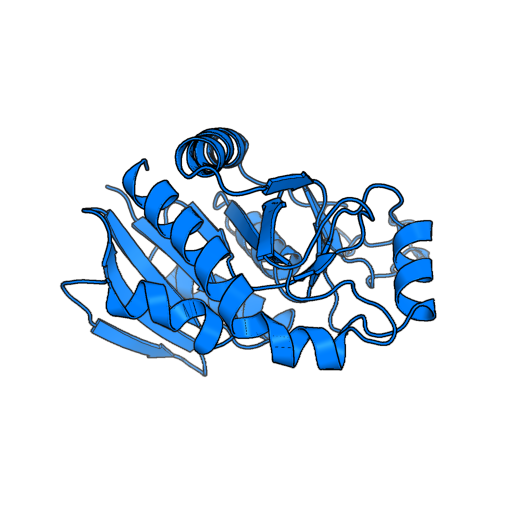9 C C . ASP A 1 198 ? 9.798 -4.167 74.894 1.00 8.83 196 ASP A C 1
ATOM 1480 O O . ASP A 1 198 ? 10.280 -5.117 75.517 1.00 8.70 196 ASP A O 1
ATOM 1485 N N . LEU A 1 199 ? 9.886 -4.052 73.569 1.00 10.08 197 LEU A N 1
ATOM 1486 C CA . LEU A 1 199 ? 10.548 -5.069 72.761 1.00 9.65 197 LEU A CA 1
ATOM 1487 C C . LEU A 1 199 ? 11.959 -4.669 72.323 1.00 10.13 197 LEU A C 1
ATOM 1488 O O . LEU A 1 199 ? 12.523 -5.256 71.396 1.00 11.86 197 LEU A O 1
ATOM 1493 N N . ALA A 1 200 ? 12.520 -3.669 72.998 1.00 10.78 198 ALA A N 1
ATOM 1494 C CA . ALA A 1 200 ? 13.869 -3.188 72.718 1.00 13.27 198 ALA A CA 1
ATOM 1495 C C . ALA A 1 200 ? 14.031 -2.983 71.213 1.00 14.75 198 ALA A C 1
ATOM 1496 O O . ALA A 1 200 ? 14.949 -3.535 70.606 1.00 15.63 198 ALA A O 1
ATOM 1498 N N . ASN A 1 201 ? 13.149 -2.194 70.608 1.00 13.30 199 ASN A N 1
ATOM 1499 C CA . ASN A 1 201 ? 13.237 -1.950 69.167 1.00 15.77 199 ASN A CA 1
ATOM 1500 C C . ASN A 1 201 ? 12.917 -0.473 68.965 1.00 16.00 199 ASN A C 1
ATOM 1501 O O . ASN A 1 201 ? 12.790 0.281 69.926 1.00 16.00 199 ASN A O 1
ATOM 1506 N N . GLY A 1 202 ? 12.784 -0.067 67.705 1.00 17.03 200 GLY A N 1
ATOM 1507 C CA . GLY A 1 202 ? 12.483 1.321 67.402 1.00 18.87 200 GLY A CA 1
ATOM 1508 C C . GLY A 1 202 ? 11.283 1.967 68.074 1.00 19.58 200 GLY A C 1
ATOM 1509 O O . GLY A 1 202 ? 11.064 3.165 67.925 1.00 21.05 200 GLY A O 1
ATOM 1510 N N . GLU A 1 203 ? 10.502 1.182 68.810 1.00 17.25 201 GLU A N 1
ATOM 1511 C CA . GLU A 1 203 ? 9.335 1.717 69.507 1.00 18.25 201 GLU A CA 1
ATOM 1512 C C . GLU A 1 203 ? 9.579 1.533 71.002 1.00 15.66 201 GLU A C 1
ATOM 1513 O O . GLU A 1 203 ? 8.723 1.870 71.816 1.00 13.87 201 GLU A O 1
ATOM 1519 N N . ALA A 1 204 ? 10.748 1.007 71.359 1.00 15.57 202 ALA A N 1
ATOM 1520 C CA . ALA A 1 204 ? 11.058 0.740 72.758 1.00 14.36 202 ALA A CA 1
ATOM 1521 C C . ALA A 1 204 ? 10.793 1.901 73.707 1.00 12.69 202 ALA A C 1
ATOM 1522 O O . ALA A 1 204 ? 10.168 1.718 74.748 1.00 15.33 202 ALA A O 1
ATOM 1524 N N . GLU A 1 205 ? 11.253 3.098 73.355 1.00 13.40 203 GLU A N 1
ATOM 1525 C CA . GLU A 1 205 ? 11.048 4.249 74.231 1.00 12.42 203 GLU A CA 1
ATOM 1526 C C . GLU A 1 205 ? 9.568 4.562 74.456 1.00 12.77 203 GLU A C 1
ATOM 1527 O O . GLU A 1 205 ? 9.152 4.867 75.580 1.00 13.68 203 GLU A O 1
ATOM 1533 N N . MET A 1 206 ? 8.775 4.484 73.392 1.00 13.44 204 MET A N 1
ATOM 1534 C CA . MET A 1 206 ? 7.342 4.754 73.503 1.00 13.79 204 MET A CA 1
ATOM 1535 C C . MET A 1 206 ? 6.662 3.626 74.270 1.00 12.55 204 MET A C 1
ATOM 1536 O O . MET A 1 206 ? 5.816 3.868 75.137 1.00 14.28 204 MET A O 1
ATOM 1541 N N . SER A 1 207 ? 7.040 2.393 73.951 1.00 12.79 205 SER A N 1
ATOM 1542 C CA . SER A 1 207 ? 6.467 1.228 74.618 1.00 10.63 205 SER A CA 1
ATOM 1543 C C . SER A 1 207 ? 6.758 1.293 76.119 1.00 10.42 205 SER A C 1
ATOM 1544 O O . SER A 1 207 ? 5.887 1.009 76.945 1.00 9.42 205 SER A O 1
ATOM 1547 N N . PHE A 1 208 ? 7.985 1.674 76.464 1.00 9.88 206 PHE A N 1
ATOM 1548 C CA . PHE A 1 208 ? 8.392 1.792 77.864 1.00 11.08 206 PHE A CA 1
ATOM 1549 C C . PHE A 1 208 ? 7.444 2.735 78.607 1.00 11.45 206 PHE A C 1
ATOM 1550 O O . PHE A 1 208 ? 6.971 2.421 79.697 1.00 12.65 206 PHE A O 1
ATOM 1558 N N . GLU A 1 209 ? 7.174 3.900 78.022 1.00 11.99 207 GLU A N 1
ATOM 1559 C CA . GLU A 1 209 ? 6.284 4.876 78.650 1.00 13.50 207 GLU A CA 1
ATOM 1560 C C . GLU A 1 209 ? 4.867 4.317 78.780 1.00 11.82 207 GLU A C 1
ATOM 1561 O O . GLU A 1 209 ? 4.193 4.526 79.791 1.00 14.09 207 GLU A O 1
ATOM 1567 N N . ALA A 1 210 ? 4.426 3.603 77.751 1.00 11.50 208 ALA A N 1
ATOM 1568 C CA . ALA A 1 210 ? 3.085 3.025 77.731 1.00 9.35 208 ALA A CA 1
ATOM 1569 C C . ALA A 1 210 ? 2.887 1.884 78.722 1.00 11.01 208 ALA A C 1
ATOM 1570 O O . ALA A 1 210 ? 1.839 1.794 79.373 1.00 9.21 208 ALA A O 1
ATOM 1572 N N . PHE A 1 211 ? 3.894 1.021 78.846 1.00 10.55 209 PHE A N 1
ATOM 1573 C CA . PHE A 1 211 ? 3.770 -0.152 79.708 1.00 10.87 209 PHE A CA 1
ATOM 1574 C C . PHE A 1 211 ? 4.576 -0.229 80.993 1.00 9.14 209 PHE A C 1
ATOM 1575 O O . PHE A 1 211 ? 4.695 -1.302 81.594 1.00 9.39 209 PHE A O 1
ATOM 1583 N N . LEU A 1 212 ? 5.117 0.898 81.432 1.00 10.10 210 LEU A N 1
ATOM 1584 C CA . LEU A 1 212 ? 5.873 0.911 82.677 1.00 14.50 210 LEU A CA 1
ATOM 1585 C C . LEU A 1 212 ? 4.979 0.434 83.831 1.00 12.10 210 LEU A C 1
ATOM 1586 O O . LEU A 1 212 ? 5.399 -0.396 84.646 1.00 10.12 210 LEU A O 1
ATOM 1591 N N . GLU A 1 213 ? 3.750 0.951 83.897 1.00 9.71 211 GLU A N 1
ATOM 1592 C CA . GLU A 1 213 ? 2.819 0.568 84.966 1.00 9.22 211 GLU A CA 1
ATOM 1593 C C . GLU A 1 213 ? 2.433 -0.906 84.922 1.00 9.06 211 GLU A C 1
ATOM 1594 O O . GLU A 1 213 ? 2.361 -1.565 85.962 1.00 10.19 211 GLU A O 1
ATOM 1600 N N . LYS A 1 214 ? 2.171 -1.424 83.725 1.00 7.16 212 LYS A N 1
ATOM 1601 C CA . LYS A 1 214 ? 1.807 -2.832 83.576 1.00 8.11 212 LYS A CA 1
ATOM 1602 C C . LYS A 1 214 ? 2.948 -3.731 84.053 1.00 8.85 212 LYS A C 1
ATOM 1603 O O . LYS A 1 214 ? 2.728 -4.683 84.794 1.00 10.00 212 LYS A O 1
ATOM 1609 N N . ALA A 1 215 ? 4.170 -3.430 83.629 1.00 9.86 213 ALA A N 1
ATOM 1610 C CA . ALA A 1 215 ? 5.326 -4.226 84.028 1.00 9.17 213 ALA A CA 1
ATOM 1611 C C . ALA A 1 215 ? 5.531 -4.194 85.540 1.00 8.23 213 ALA A C 1
ATOM 1612 O O . ALA A 1 215 ? 5.877 -5.214 86.150 1.00 10.91 213 ALA A O 1
ATOM 1614 N N . ALA A 1 216 ? 5.326 -3.031 86.152 1.00 7.40 214 ALA A N 1
ATOM 1615 C CA . ALA A 1 216 ? 5.495 -2.919 87.599 1.00 9.18 214 ALA A CA 1
ATOM 1616 C C . ALA A 1 216 ? 4.497 -3.812 88.330 1.00 9.35 214 ALA A C 1
ATOM 1617 O O . ALA A 1 216 ? 4.815 -4.385 89.372 1.00 10.43 214 ALA A O 1
ATOM 1619 N N . VAL A 1 217 ? 3.286 -3.925 87.793 1.00 8.84 215 VAL A N 1
ATOM 1620 C CA . VAL A 1 217 ? 2.263 -4.752 88.422 1.00 9.27 215 VAL A CA 1
ATOM 1621 C C . VAL A 1 217 ? 2.564 -6.252 88.371 1.00 9.14 215 VAL A C 1
ATOM 1622 O O . VAL A 1 217 ? 2.464 -6.947 89.386 1.00 10.39 215 VAL A O 1
ATOM 1626 N N . SER A 1 218 ? 2.935 -6.767 87.205 1.00 8.84 216 SER A N 1
ATOM 1627 C CA . SER A 1 218 ? 3.203 -8.194 87.122 1.00 9.80 216 SER A CA 1
ATOM 1628 C C . SER A 1 218 ? 4.476 -8.608 87.862 1.00 8.48 216 SER A C 1
ATOM 1629 O O . SER A 1 218 ? 4.498 -9.646 88.527 1.00 10.29 216 SER A O 1
ATOM 1632 N N . SER A 1 219 ? 5.528 -7.805 87.761 1.00 8.22 217 SER A N 1
ATOM 1633 C CA . SER A 1 219 ? 6.765 -8.134 88.456 1.00 8.64 217 SER A CA 1
ATOM 1634 C C . SER A 1 219 ? 6.543 -8.025 89.970 1.00 10.07 217 SER A C 1
ATOM 1635 O O . SER A 1 219 ? 7.000 -8.878 90.729 1.00 9.86 217 SER A O 1
ATOM 1638 N N . SER A 1 220 ? 5.827 -6.991 90.407 1.00 9.22 218 SER A N 1
ATOM 1639 C CA . SER A 1 220 ? 5.560 -6.829 91.835 1.00 9.28 218 SER A CA 1
ATOM 1640 C C . SER A 1 220 ? 4.700 -7.966 92.382 1.00 10.53 218 SER A C 1
ATOM 1641 O O . SER A 1 220 ? 4.947 -8.474 93.470 1.00 10.19 218 SER A O 1
ATOM 1644 N N . GLN A 1 221 ? 3.683 -8.363 91.631 1.00 8.82 219 GLN A N 1
ATOM 1645 C CA . GLN A 1 221 ? 2.808 -9.445 92.066 1.00 9.48 219 GLN A CA 1
ATOM 1646 C C . GLN A 1 221 ? 3.624 -10.725 92.275 1.00 10.48 219 GLN A C 1
ATOM 1647 O O . GLN A 1 221 ? 3.428 -11.454 93.251 1.00 10.54 219 GLN A O 1
ATOM 1653 N N . THR A 1 222 ? 4.550 -10.987 91.362 1.00 9.19 220 THR A N 1
ATOM 1654 C CA . THR A 1 222 ? 5.390 -12.179 91.457 1.00 9.22 220 THR A CA 1
ATOM 1655 C C . THR A 1 222 ? 6.353 -12.084 92.641 1.00 10.44 220 THR A C 1
ATOM 1656 O O . THR A 1 222 ? 6.511 -13.042 93.401 1.00 10.01 220 THR A O 1
ATOM 1660 N N . VAL A 1 223 ? 6.989 -10.927 92.804 1.00 9.97 221 VAL A N 1
ATOM 1661 C CA . VAL A 1 223 ? 7.928 -10.727 93.906 1.00 8.79 221 VAL A CA 1
ATOM 1662 C C . VAL A 1 223 ? 7.231 -10.892 95.255 1.00 11.00 221 VAL A C 1
ATOM 1663 O O . VAL A 1 223 ? 7.743 -11.568 96.145 1.00 11.10 221 VAL A O 1
ATOM 1667 N N . GLU A 1 224 ? 6.066 -10.269 95.407 1.00 11.67 222 GLU A N 1
ATOM 1668 C CA . GLU A 1 224 ? 5.309 -10.368 96.653 1.00 12.11 222 GLU A CA 1
ATOM 1669 C C . GLU A 1 224 ? 4.978 -11.828 96.967 1.00 13.25 222 GLU A C 1
ATOM 1670 O O . GLU A 1 224 ? 5.117 -12.278 98.106 1.00 11.92 222 GLU A O 1
ATOM 1676 N N . ALA A 1 225 ? 4.540 -12.568 95.955 1.00 12.58 223 ALA A N 1
ATOM 1677 C CA . ALA A 1 225 ? 4.195 -13.967 96.147 1.00 13.22 223 ALA A CA 1
ATOM 1678 C C . ALA A 1 225 ? 5.438 -14.805 96.448 1.00 13.72 223 ALA A C 1
ATOM 1679 O O . ALA A 1 225 ? 5.381 -15.752 97.230 1.00 14.16 223 ALA A O 1
ATOM 1681 N N . LEU A 1 226 ? 6.564 -14.462 95.831 1.00 13.20 224 LEU A N 1
ATOM 1682 C CA . LEU A 1 226 ? 7.796 -15.202 96.079 1.00 13.04 224 LEU A CA 1
ATOM 1683 C C . LEU A 1 226 ? 8.250 -14.988 97.517 1.00 12.71 224 LEU A C 1
ATOM 1684 O O . LEU A 1 226 ? 8.591 -15.943 98.215 1.00 14.55 224 LEU A O 1
ATOM 1689 N N . VAL A 1 227 ? 8.264 -13.731 97.951 1.00 12.97 225 VAL A N 1
ATOM 1690 C CA . VAL A 1 227 ? 8.674 -13.402 99.309 1.00 12.42 225 VAL A CA 1
ATOM 1691 C C . VAL A 1 227 ? 7.866 -14.206 100.331 1.00 14.50 225 VAL A C 1
ATOM 1692 O O . VAL A 1 227 ? 8.418 -14.707 101.311 1.00 15.73 225 VAL A O 1
ATOM 1696 N N . SER A 1 228 ? 6.566 -14.341 100.093 1.00 14.99 226 SER A N 1
ATOM 1697 C CA . SER A 1 228 ? 5.699 -15.078 101.008 1.00 18.49 226 SER A CA 1
ATOM 1698 C C . SER A 1 228 ? 6.067 -16.554 101.136 1.00 21.02 226 SER A C 1
ATOM 1699 O O . SER A 1 228 ? 5.644 -17.216 102.085 1.00 21.67 226 SER A O 1
ATOM 1702 N N . GLN A 1 229 ? 6.827 -17.070 100.173 1.00 20.76 227 GLN A N 1
ATOM 1703 C CA . GLN A 1 229 ? 7.252 -18.470 100.220 1.00 23.16 227 GLN A CA 1
ATOM 1704 C C . GLN A 1 229 ? 8.688 -18.698 100.668 1.00 24.75 227 GLN A C 1
ATOM 1705 O O . GLN A 1 229 ? 9.169 -19.823 100.624 1.00 25.83 227 GLN A O 1
ATOM 1711 N N . LEU A 1 230 ? 9.449 -17.684 101.102 1.00 22.94 228 LEU A N 1
ATOM 1712 C CA . LEU A 1 230 ? 10.858 -17.795 101.455 1.00 23.74 228 LEU A CA 1
ATOM 1713 C C . LEU A 1 230 ? 11.087 -17.825 102.955 1.00 25.11 228 LEU A C 1
ATOM 1714 O O . LEU A 1 230 ? 10.184 -17.510 103.728 1.00 27.07 228 LEU A O 1
#

Radius of gyration: 16.31 Å; Cα contacts (8 Å, |Δi|>4): 565; chains: 1; bounding box: 44×32×46 Å

Solvent-accessible surface area: 10023 Å² total; per-residue (Å²): 147,77,35,0,0,0,0,0,8,49,106,85,7,1,43,49,0,44,109,98,17,84,136,91,55,112,68,82,48,92,101,6,17,0,22,32,9,38,2,96,131,69,81,0,0,0,0,49,9,25,77,7,41,101,64,0,32,75,0,0,51,38,0,13,89,88,41,142,10,62,19,0,0,2,0,3,10,5,4,4,6,27,149,74,9,95,42,13,12,0,0,1,0,58,27,0,42,11,14,59,11,98,16,61,105,168,64,50,105,69,2,23,56,56,152,28,44,53,19,8,112,4,24,159,103,10,24,60,41,0,41,107,7,11,128,156,68,149,40,92,35,87,59,13,5,0,0,0,0,79,52,88,9,26,36,79,146,62,44,103,135,6,54,84,49,11,113,98,8,6,0,6,12,39,7,0,0,4,1,0,41,13,1,116,114,90,135,18,58,9,0,0,0,4,0,0,0,4,71,0,27,54,113,0,98,115,19,38,117,65,66,18,108,99,1,5,79,10,1,1,59,0,0,29,16,0,0,24,105,52

CATH classification: 3.40.50.1580

Organism: Staphylococcus aureus (strain Mu50 / ATCC 700699) (NCBI:txid158878)

Nearest PDB structures (foldseek):
  3bl6-assembly1_A-2  TM=1.004E+00  e=5.091E-52  unclassified
  4gmh-assembly1_A-2  TM=9.902E-01  e=7.442E-48  Staphylococcus aureus subsp. aureus Mu50
  4f1w-assembly1_B  TM=9.926E-01  e=4.217E-38  Salmonella enterica subsp. enterica serovar Choleraesuis str. SCSA50
  6po4-assembly3_E  TM=9.923E-01  e=5.060E-38  Haemophilus influenzae PittII
  1z5o-assembly1_B  TM=9.927E-01  e=2.779E-36  Escherichia coli

B-factor: mean 13.59, std 6.92, range [2.04, 52.99]

InterPro domains:
  IPR000845 Nucleoside phosphorylase domain [PF01048] (2-225)
  IPR010049 MTA/SAH nucleosidase [MF_01684] (1-228)
  IPR010049 MTA/SAH nucleosidase [TIGR01704] (2-227)
  IPR035994 Nucleoside phosphorylase superfamily [G3DSA:3.40.50.1580] (1-228)
  IPR035994 Nucleoside phosphorylase superfamily [SSF53167] (2-227)

Sequence (230 aa):
AMMIGIIGAMEEEVTILKNKLTQLSEISVAHVKFYTGILKDREVVITQSGIGKVNAAISTTLLINKFKPDVIINTGSAGALDESLNVGDVLISDDVKYHDADATAFGYEYGQIPQMPVAFQSSKPLIEKVSQVVQQQQLTAKVGLIVSGDSFIGSVEQRQKIKKAFPNAMAVEMEATAIAQTCYQFNVPFVVVRAVSDLANGEAEMSFEAFLEKAAVSSSQTVEALVSQL